Protein AF-V4TS83-F1 (afdb_monomer_lite)

pLDDT: mean 76.32, std 21.06, range [25.69, 97.25]

Structure (mmCIF, N/CA/C/O backbone):
data_AF-V4TS83-F1
#
_entry.id   AF-V4TS83-F1
#
loop_
_atom_site.group_PDB
_atom_site.id
_atom_site.type_symbol
_atom_site.label_atom_id
_atom_site.label_alt_id
_atom_site.label_comp_id
_atom_site.label_asym_id
_atom_site.label_entity_id
_atom_site.label_seq_id
_atom_site.pdbx_PDB_ins_code
_atom_site.Cartn_x
_atom_site.Cartn_y
_atom_site.Cartn_z
_atom_site.occupancy
_atom_site.B_iso_or_equiv
_atom_site.auth_seq_id
_atom_site.auth_comp_id
_atom_site.auth_asym_id
_atom_site.auth_atom_id
_atom_site.pdbx_PDB_model_num
ATOM 1 N N . MET A 1 1 ? -12.050 -19.719 -17.946 1.00 35.25 1 MET A N 1
ATOM 2 C CA . MET A 1 1 ? -10.656 -19.663 -18.434 1.00 35.25 1 MET A CA 1
ATOM 3 C C . MET A 1 1 ? -10.447 -18.285 -19.037 1.00 35.25 1 MET A C 1
ATOM 5 O O . MET A 1 1 ? -11.113 -17.993 -20.020 1.00 35.25 1 MET A O 1
ATOM 9 N N . MET A 1 2 ? -9.621 -17.429 -18.425 1.00 39.91 2 MET A N 1
ATOM 10 C CA . MET A 1 2 ? -9.184 -16.180 -19.069 1.00 39.91 2 MET A CA 1
ATOM 11 C C . MET A 1 2 ? -8.297 -16.536 -20.262 1.00 39.91 2 MET A C 1
ATOM 13 O O . MET A 1 2 ? -7.473 -17.447 -20.168 1.00 39.91 2 MET A O 1
ATOM 17 N N . SER A 1 3 ? -8.514 -15.871 -21.392 1.00 41.75 3 SER A N 1
ATOM 18 C CA . SER A 1 3 ? -7.714 -16.088 -22.592 1.00 41.75 3 SER A CA 1
ATOM 19 C C . SER A 1 3 ? -6.325 -15.466 -22.408 1.00 41.75 3 SER A C 1
ATOM 21 O O . SER A 1 3 ? -6.180 -14.456 -21.723 1.00 41.75 3 SER A O 1
ATOM 23 N N . ALA A 1 4 ? -5.289 -16.030 -23.037 1.00 51.09 4 ALA A N 1
ATOM 24 C CA . ALA A 1 4 ? -3.936 -15.460 -23.000 1.00 51.09 4 ALA A CA 1
ATOM 25 C C . ALA A 1 4 ? -3.860 -14.022 -23.569 1.00 51.09 4 ALA A C 1
ATOM 27 O O . ALA A 1 4 ? -2.895 -13.313 -23.310 1.00 51.09 4 ALA A O 1
ATOM 28 N N . SER A 1 5 ? -4.883 -13.577 -24.312 1.00 55.59 5 SER A N 1
ATOM 29 C CA . SER A 1 5 ? -5.031 -12.213 -24.839 1.00 55.59 5 SER A CA 1
ATOM 30 C C . SER A 1 5 ? -5.516 -11.167 -23.824 1.00 55.59 5 SER A C 1
ATOM 32 O O . SER A 1 5 ? -5.480 -9.975 -24.143 1.00 55.59 5 SER A O 1
ATOM 34 N N . ASP A 1 6 ? -5.932 -11.593 -22.626 1.00 64.69 6 ASP A N 1
ATOM 35 C CA . ASP A 1 6 ? -6.437 -10.722 -21.551 1.00 64.69 6 ASP A CA 1
ATOM 36 C C . ASP A 1 6 ? -5.396 -10.454 -20.449 1.00 64.69 6 ASP A C 1
ATOM 38 O O . ASP A 1 6 ? -5.714 -9.839 -19.434 1.00 64.69 6 ASP A O 1
ATOM 42 N N . LEU A 1 7 ? -4.154 -10.917 -20.627 1.00 76.75 7 LEU A N 1
ATOM 43 C CA . LEU A 1 7 ? -3.048 -10.640 -19.715 1.00 76.75 7 LEU A CA 1
ATOM 44 C C . LEU A 1 7 ? -2.214 -9.474 -20.257 1.00 76.75 7 LEU A C 1
ATOM 46 O O . LEU A 1 7 ? -1.729 -9.529 -21.388 1.00 76.75 7 LEU A O 1
ATOM 50 N N . CYS A 1 8 ? -2.034 -8.432 -19.451 1.00 81.25 8 CYS A N 1
ATOM 51 C CA . CYS A 1 8 ? -1.072 -7.377 -19.747 1.00 81.25 8 CYS A CA 1
ATOM 52 C C . CYS A 1 8 ? 0.346 -7.935 -19.553 1.00 81.25 8 CYS A C 1
ATOM 54 O O . CYS A 1 8 ? 0.596 -8.642 -18.575 1.00 81.25 8 CYS A O 1
ATOM 56 N N . ALA A 1 9 ? 1.258 -7.676 -20.493 1.00 88.56 9 ALA A N 1
ATOM 57 C CA . ALA A 1 9 ? 2.649 -8.089 -20.335 1.00 88.56 9 ALA A CA 1
ATOM 58 C C . ALA A 1 9 ? 3.271 -7.379 -19.122 1.00 88.56 9 ALA A C 1
ATOM 60 O O . ALA A 1 9 ? 2.873 -6.262 -18.790 1.00 88.56 9 ALA A O 1
ATOM 61 N N . THR A 1 10 ? 4.252 -8.011 -18.473 1.00 90.31 10 THR A N 1
ATOM 62 C CA . THR A 1 10 ? 4.959 -7.438 -17.316 1.00 90.31 10 THR A CA 1
ATOM 63 C C . THR A 1 10 ? 5.484 -6.040 -17.631 1.00 90.31 10 THR A C 1
ATOM 65 O O . THR A 1 10 ? 5.253 -5.104 -16.870 1.00 90.31 10 THR A O 1
ATOM 68 N N . GLU A 1 11 ? 6.132 -5.879 -18.782 1.00 92.88 11 GLU A N 1
ATOM 69 C CA . GLU A 1 11 ? 6.707 -4.615 -19.226 1.00 92.88 11 GLU A CA 1
ATOM 70 C C . GLU A 1 11 ? 5.635 -3.535 -19.415 1.00 92.88 11 GLU A C 1
ATOM 72 O O . GLU A 1 11 ? 5.817 -2.408 -18.958 1.00 92.88 11 GLU A O 1
ATOM 77 N N . ASP A 1 12 ? 4.498 -3.894 -20.018 1.00 92.69 12 ASP A N 1
ATOM 78 C CA . ASP A 1 12 ? 3.371 -2.982 -20.229 1.00 92.69 12 ASP A CA 1
ATOM 79 C C . ASP A 1 12 ? 2.739 -2.566 -18.892 1.00 92.69 12 ASP A C 1
ATOM 81 O O . ASP A 1 12 ? 2.472 -1.385 -18.675 1.00 92.69 12 ASP A O 1
ATOM 85 N N . THR A 1 13 ? 2.537 -3.508 -17.961 1.00 94.25 13 THR A N 1
ATOM 86 C CA . THR A 1 13 ? 1.985 -3.207 -16.631 1.00 94.25 13 THR A CA 1
ATOM 87 C C . THR A 1 13 ? 2.923 -2.294 -15.847 1.00 94.25 13 THR A C 1
ATOM 89 O O . THR A 1 13 ? 2.476 -1.294 -15.285 1.00 94.25 13 THR A O 1
ATOM 92 N N . VAL A 1 14 ? 4.224 -2.603 -15.813 1.00 96.00 14 VAL A N 1
ATOM 93 C CA . VAL A 1 14 ? 5.217 -1.770 -15.120 1.00 96.00 14 VAL A CA 1
ATOM 94 C C . VAL A 1 14 ? 5.271 -0.379 -15.744 1.00 96.00 14 VAL A C 1
ATOM 96 O O . VAL A 1 14 ? 5.270 0.603 -15.006 1.00 96.00 14 VAL A O 1
ATOM 99 N N . LEU A 1 15 ? 5.258 -0.270 -17.076 1.00 95.75 15 LEU A N 1
ATOM 100 C CA . LEU A 1 15 ? 5.251 1.021 -17.760 1.00 95.75 15 LEU A CA 1
ATOM 101 C C . LEU A 1 15 ? 4.016 1.851 -17.390 1.00 95.75 15 LEU A C 1
ATOM 103 O O . LEU A 1 15 ? 4.166 3.009 -17.020 1.00 95.75 15 LEU A O 1
ATOM 107 N N . LEU A 1 16 ? 2.819 1.258 -17.410 1.00 95.50 16 LEU A N 1
ATOM 108 C CA . LEU A 1 16 ? 1.580 1.950 -17.035 1.00 95.50 16 LEU A CA 1
ATOM 109 C C . LEU A 1 16 ? 1.610 2.459 -15.594 1.00 95.50 16 LEU A C 1
ATOM 111 O O . LEU A 1 16 ? 1.191 3.582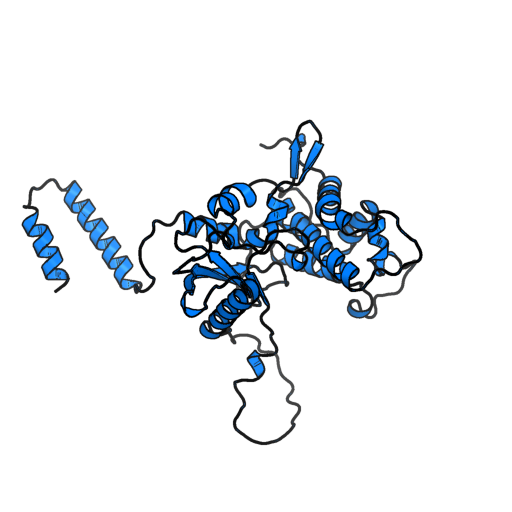 -15.327 1.00 95.50 16 LEU A O 1
ATOM 115 N N . LEU A 1 17 ? 2.108 1.643 -14.664 1.00 96.00 17 LEU A N 1
ATOM 116 C CA . LEU A 1 17 ? 2.227 2.027 -13.260 1.00 96.00 17 LEU A CA 1
ATOM 117 C C . LEU A 1 17 ? 3.274 3.134 -13.062 1.00 96.00 17 LEU A C 1
ATOM 119 O O . LEU A 1 17 ? 3.037 4.063 -12.293 1.00 96.00 17 LEU A O 1
ATOM 123 N N . LEU A 1 18 ? 4.408 3.070 -13.770 1.00 95.69 18 LEU A N 1
ATOM 124 C CA . LEU A 1 18 ? 5.423 4.127 -13.765 1.00 95.69 18 LEU A CA 1
ATOM 125 C C . LEU A 1 18 ? 4.880 5.433 -14.355 1.00 95.69 18 LEU A C 1
ATOM 127 O O . LEU A 1 18 ? 5.110 6.499 -13.788 1.00 95.69 18 LEU A O 1
ATOM 131 N N . ASP A 1 19 ? 4.144 5.361 -15.461 1.00 94.31 19 ASP A N 1
ATOM 132 C CA . ASP A 1 19 ? 3.523 6.527 -16.091 1.00 94.31 19 ASP A CA 1
ATOM 133 C C . ASP A 1 19 ? 2.454 7.159 -15.197 1.00 94.31 19 ASP A C 1
ATOM 135 O O . ASP A 1 19 ? 2.320 8.378 -15.167 1.00 94.31 19 ASP A O 1
ATOM 139 N N . TYR A 1 20 ? 1.721 6.348 -14.435 1.00 93.44 20 TYR A N 1
ATOM 140 C CA . TYR A 1 20 ? 0.671 6.843 -13.553 1.00 93.44 20 TYR A CA 1
ATOM 141 C C . TYR A 1 20 ? 1.210 7.427 -12.241 1.00 93.44 20 TYR A C 1
ATOM 143 O O . TYR A 1 20 ? 0.817 8.521 -11.848 1.00 93.44 20 TYR A O 1
ATOM 151 N N . LEU A 1 21 ? 2.119 6.718 -11.565 1.00 92.88 21 LEU A N 1
ATOM 152 C CA . LEU A 1 21 ? 2.570 7.073 -10.215 1.00 92.88 21 LEU A CA 1
ATOM 153 C C . LEU A 1 21 ? 3.854 7.905 -10.193 1.00 92.88 21 LEU A C 1
ATOM 155 O O . LEU A 1 21 ? 4.047 8.723 -9.298 1.00 92.88 21 LEU A O 1
ATOM 159 N N . VAL A 1 22 ? 4.765 7.678 -11.139 1.00 92.69 22 VAL A N 1
ATOM 160 C CA . VAL A 1 22 ? 6.125 8.233 -11.078 1.00 92.69 22 VAL A CA 1
ATOM 161 C C . VAL A 1 22 ? 6.298 9.405 -12.034 1.00 92.69 22 VAL A C 1
ATOM 163 O O . VAL A 1 22 ? 6.856 10.425 -11.637 1.00 92.69 22 VAL A O 1
ATOM 166 N N . ASP A 1 23 ? 5.821 9.294 -13.275 1.00 91.12 23 ASP A N 1
ATOM 167 C CA . ASP A 1 23 ? 5.972 10.347 -14.288 1.00 91.12 23 ASP A CA 1
ATOM 168 C C . ASP A 1 23 ? 5.469 11.732 -13.854 1.00 91.12 23 ASP A C 1
ATOM 170 O O . ASP A 1 23 ? 6.179 12.700 -14.128 1.00 91.12 23 ASP A O 1
ATOM 174 N N . PRO A 1 24 ? 4.349 11.871 -13.108 1.00 90.69 24 PRO A N 1
ATOM 175 C CA . PRO A 1 24 ? 3.899 13.178 -12.624 1.00 90.69 24 PRO A CA 1
ATOM 176 C C . PRO A 1 24 ? 4.918 13.906 -11.735 1.00 90.69 24 PRO A C 1
ATOM 178 O O . PRO A 1 24 ? 4.859 15.129 -11.609 1.00 90.69 24 PRO A O 1
ATOM 181 N N . LEU A 1 25 ? 5.853 13.171 -11.122 1.00 87.56 25 LEU A N 1
ATOM 182 C CA . LEU A 1 25 ? 6.918 13.724 -10.283 1.00 87.56 25 LEU A CA 1
ATOM 183 C C . LEU A 1 25 ? 8.190 14.046 -11.076 1.00 87.56 25 LEU A C 1
ATOM 185 O O . LEU A 1 25 ? 9.041 14.800 -10.600 1.00 87.56 25 LEU A O 1
ATOM 189 N N . LEU A 1 26 ? 8.365 13.467 -12.264 1.00 84.62 26 LEU A N 1
ATOM 190 C CA . LEU A 1 26 ? 9.590 13.616 -13.038 1.00 84.62 26 LEU A CA 1
ATOM 191 C C . LEU A 1 26 ? 9.581 14.925 -13.845 1.00 84.62 26 LEU A C 1
ATOM 193 O O . LEU A 1 26 ? 8.540 15.387 -14.314 1.00 84.62 26 LEU A O 1
ATOM 197 N N . PRO A 1 27 ? 10.747 15.565 -14.039 1.00 73.88 27 PRO A N 1
ATOM 198 C CA . PRO A 1 27 ? 10.814 16.808 -14.792 1.00 73.88 27 PRO A CA 1
ATOM 199 C C . PRO A 1 27 ? 10.471 16.572 -16.270 1.00 73.88 27 PRO A C 1
ATOM 201 O O . PRO A 1 27 ? 11.089 15.745 -16.938 1.00 73.88 27 PRO A O 1
ATOM 204 N N . ALA A 1 28 ? 9.570 17.394 -16.819 1.00 68.12 28 ALA A N 1
ATOM 205 C CA . ALA A 1 28 ? 9.168 17.347 -18.232 1.00 68.12 28 ALA A CA 1
ATOM 206 C C . ALA A 1 28 ? 10.334 17.550 -19.225 1.00 68.12 28 ALA A C 1
ATOM 208 O O . ALA A 1 28 ? 10.223 17.225 -20.407 1.00 68.12 28 ALA A O 1
ATOM 209 N N . ARG A 1 29 ? 11.459 18.115 -18.763 1.00 62.72 29 ARG A N 1
ATOM 210 C CA . ARG A 1 29 ? 12.715 18.196 -19.514 1.00 62.72 29 ARG A CA 1
ATOM 211 C C . ARG A 1 29 ? 13.855 17.668 -18.644 1.00 62.72 29 ARG A C 1
ATOM 213 O O . ARG A 1 29 ? 14.182 18.319 -17.652 1.00 62.72 29 ARG A O 1
ATOM 220 N N . PRO A 1 30 ? 14.490 16.545 -19.007 1.00 56.69 30 PRO A N 1
ATOM 221 C CA . PRO A 1 30 ? 15.660 16.066 -18.290 1.00 56.69 30 PRO A CA 1
ATOM 222 C C . PRO A 1 30 ? 16.824 17.037 -18.524 1.00 56.69 30 PRO A C 1
ATOM 224 O O . PRO A 1 30 ? 17.427 17.070 -19.596 1.00 56.69 30 PRO A O 1
ATOM 227 N N . SER A 1 31 ? 17.134 17.862 -17.525 1.00 54.62 31 SER A N 1
ATOM 228 C CA . SER A 1 31 ? 18.416 18.562 -17.462 1.00 54.62 31 SER A CA 1
ATOM 229 C C . SER A 1 31 ? 19.459 17.551 -16.999 1.00 54.62 31 SER A C 1
ATOM 231 O O . SER A 1 31 ? 19.384 17.039 -15.887 1.00 54.62 31 SER A O 1
ATOM 233 N N . SER A 1 32 ? 20.443 17.248 -17.844 1.00 53.28 32 SER A N 1
ATOM 234 C CA . SER A 1 32 ? 21.521 16.294 -17.532 1.00 53.28 32 SER A CA 1
ATOM 235 C C . SER A 1 32 ? 22.473 16.759 -16.421 1.00 53.28 32 SER A C 1
ATOM 237 O O . SER A 1 32 ? 23.422 16.046 -16.103 1.00 53.28 32 SER A O 1
ATOM 239 N N . ARG A 1 33 ? 22.267 17.957 -15.853 1.00 52.31 33 ARG A N 1
ATOM 240 C CA . ARG A 1 33 ? 23.201 18.592 -14.911 1.00 52.31 33 ARG A CA 1
ATOM 241 C C . ARG A 1 33 ? 22.641 18.841 -13.515 1.00 52.31 33 ARG A C 1
ATOM 243 O O . ARG A 1 33 ? 23.433 19.138 -12.625 1.00 52.31 33 ARG A O 1
ATOM 250 N N . ASP A 1 34 ? 21.335 18.699 -13.307 1.00 61.81 34 ASP A N 1
ATOM 251 C CA . ASP A 1 34 ? 20.724 19.033 -12.022 1.00 61.81 34 ASP A CA 1
ATOM 252 C C . ASP A 1 34 ? 20.519 17.771 -11.184 1.00 61.81 34 ASP A C 1
ATOM 254 O O . ASP A 1 34 ? 19.771 16.865 -11.550 1.00 61.81 34 ASP A O 1
ATOM 258 N N . ILE A 1 35 ? 21.213 17.708 -10.046 1.00 71.75 35 ILE A N 1
ATOM 259 C CA . ILE A 1 35 ? 20.999 16.666 -9.041 1.00 71.75 35 ILE A CA 1
ATOM 260 C C . ILE A 1 35 ? 19.580 16.863 -8.487 1.00 71.75 35 ILE A C 1
ATOM 262 O O . ILE A 1 35 ? 19.292 17.953 -7.981 1.00 71.75 35 ILE A O 1
ATOM 266 N N . PRO A 1 36 ? 18.693 15.849 -8.551 1.00 80.94 36 PRO A N 1
ATOM 267 C CA . PRO A 1 36 ? 17.346 15.970 -8.008 1.00 80.94 36 PRO A CA 1
ATOM 268 C C . PRO A 1 36 ? 17.399 16.349 -6.527 1.00 80.94 36 PRO A C 1
ATOM 270 O O . PRO A 1 36 ? 18.215 15.793 -5.784 1.00 80.94 36 PRO A O 1
ATOM 273 N N . SER A 1 37 ? 16.527 17.266 -6.095 1.00 86.12 37 SER A N 1
ATOM 274 C CA . SER A 1 37 ? 16.438 17.650 -4.684 1.00 86.12 37 SER A CA 1
ATOM 275 C C . SER A 1 37 ? 16.144 16.434 -3.807 1.00 86.12 37 SER A C 1
ATOM 277 O O . SER A 1 37 ? 15.510 15.472 -4.244 1.00 86.12 37 SER A O 1
ATOM 279 N N . GLU A 1 38 ? 16.560 16.482 -2.543 1.00 86.94 38 GLU A N 1
ATOM 280 C CA . GLU A 1 38 ? 16.310 15.387 -1.601 1.00 86.94 38 GLU A CA 1
ATOM 281 C C . GLU A 1 38 ? 14.810 15.081 -1.464 1.00 86.94 38 GLU A C 1
ATOM 283 O O . GLU A 1 38 ? 14.413 13.920 -1.517 1.00 86.94 38 GLU A O 1
ATOM 288 N N . SER A 1 39 ? 13.962 16.111 -1.392 1.00 87.31 39 SER A N 1
ATOM 289 C CA . SER A 1 39 ? 12.503 15.949 -1.350 1.00 87.31 39 SER A CA 1
ATOM 290 C C . SER A 1 39 ? 11.958 15.211 -2.574 1.00 87.31 39 SER A C 1
ATOM 292 O O . SER A 1 39 ? 11.146 14.296 -2.434 1.00 87.31 39 SER A O 1
ATOM 294 N N . LEU A 1 40 ? 12.438 15.552 -3.773 1.00 88.75 40 LEU A N 1
ATOM 295 C CA . LEU A 1 40 ? 12.029 14.889 -5.004 1.00 88.75 40 LEU A CA 1
ATOM 296 C C . LEU A 1 40 ? 12.532 13.442 -5.044 1.00 88.75 40 LEU A C 1
ATOM 298 O O . LEU A 1 40 ? 11.781 12.548 -5.422 1.00 88.75 40 LEU A O 1
ATOM 302 N N . GLN A 1 41 ? 13.767 13.183 -4.601 1.00 90.31 41 GLN A N 1
ATOM 303 C CA . GLN A 1 41 ? 14.282 11.815 -4.496 1.00 90.31 41 GLN A CA 1
ATOM 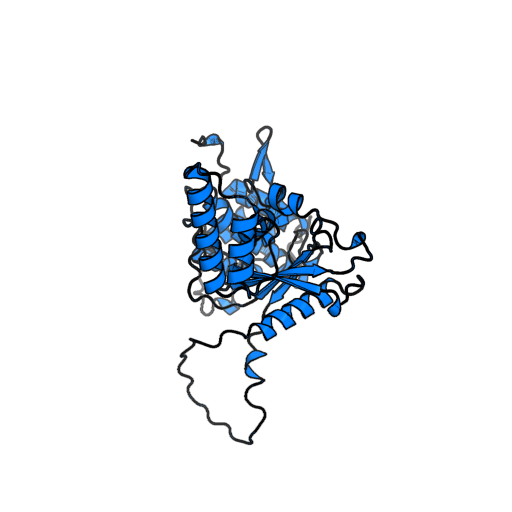304 C C . GLN A 1 41 ? 13.426 10.955 -3.567 1.00 90.31 41 GLN A C 1
ATOM 306 O O . GLN A 1 41 ? 13.117 9.823 -3.923 1.00 90.31 41 GLN A O 1
ATOM 311 N N . GLN A 1 42 ? 13.006 11.488 -2.417 1.00 91.19 42 GLN A N 1
ATOM 312 C CA . GLN A 1 42 ? 12.123 10.777 -1.490 1.00 91.19 42 GLN A CA 1
ATOM 313 C C . GLN A 1 42 ? 10.747 10.499 -2.108 1.00 91.19 42 GLN A C 1
ATOM 315 O O . GLN A 1 42 ? 10.226 9.395 -1.969 1.00 91.19 42 GLN A O 1
ATOM 320 N N . SER A 1 43 ? 10.178 11.470 -2.822 1.00 90.69 43 SER A N 1
ATOM 321 C CA . SER A 1 43 ? 8.855 11.352 -3.456 1.00 90.69 43 SER A CA 1
ATOM 322 C C . SER A 1 43 ? 8.868 10.299 -4.572 1.00 90.69 43 SER A C 1
ATOM 324 O O . SER A 1 43 ? 8.071 9.362 -4.565 1.00 90.69 43 SER A O 1
ATOM 326 N N . VAL A 1 44 ? 9.865 10.367 -5.463 1.00 92.81 44 VAL A N 1
ATOM 327 C CA . VAL A 1 44 ? 10.086 9.363 -6.517 1.00 92.81 44 VAL A CA 1
ATOM 328 C C . VAL A 1 44 ? 10.344 7.984 -5.912 1.00 92.81 44 VAL A C 1
ATOM 330 O O . VAL A 1 44 ? 9.777 6.998 -6.372 1.00 92.81 44 VAL A O 1
ATOM 333 N N . ALA A 1 45 ? 11.161 7.888 -4.860 1.00 93.62 45 ALA A N 1
ATOM 334 C CA . ALA A 1 45 ? 11.441 6.617 -4.197 1.00 93.62 45 ALA A CA 1
ATOM 335 C C . ALA A 1 45 ? 10.182 5.977 -3.588 1.00 93.62 45 ALA A C 1
ATOM 337 O O . ALA A 1 45 ? 10.000 4.766 -3.712 1.00 93.62 45 ALA A O 1
ATOM 338 N N . LYS A 1 46 ? 9.293 6.772 -2.976 1.00 92.50 46 LYS A N 1
ATOM 339 C CA . LYS A 1 46 ? 7.997 6.297 -2.466 1.00 92.50 46 LYS A CA 1
ATOM 340 C C . LYS A 1 46 ? 7.092 5.778 -3.582 1.00 92.50 46 LYS A C 1
ATOM 342 O O . LYS A 1 46 ? 6.498 4.716 -3.423 1.00 92.50 46 LYS A O 1
ATOM 347 N N . GLN A 1 47 ? 7.011 6.484 -4.708 1.00 93.56 47 GLN A N 1
ATOM 348 C CA . GLN A 1 47 ? 6.160 6.043 -5.813 1.00 93.56 47 GLN A CA 1
ATOM 349 C C . GLN A 1 47 ? 6.718 4.807 -6.519 1.00 93.56 47 GLN A C 1
ATOM 351 O O . GLN A 1 47 ? 5.983 3.867 -6.800 1.00 93.56 47 GLN A O 1
ATOM 356 N N . VAL A 1 48 ? 8.035 4.723 -6.707 1.00 95.69 48 VAL A N 1
ATOM 357 C CA . VAL A 1 48 ? 8.670 3.508 -7.239 1.00 95.69 48 VAL A CA 1
ATOM 358 C C . VAL A 1 48 ? 8.465 2.313 -6.297 1.00 95.69 48 VAL A C 1
ATOM 360 O O . VAL A 1 48 ? 8.179 1.215 -6.765 1.00 95.69 48 VAL A O 1
ATOM 363 N N . HIS A 1 49 ? 8.535 2.517 -4.979 1.00 95.81 49 HIS A N 1
ATOM 364 C CA . HIS A 1 49 ? 8.183 1.487 -3.996 1.00 95.81 49 HIS A CA 1
ATOM 365 C C . HIS A 1 49 ? 6.744 0.979 -4.184 1.00 95.81 49 HIS A C 1
ATOM 367 O O . HIS A 1 49 ? 6.512 -0.230 -4.174 1.00 95.81 49 HIS A O 1
ATOM 373 N N . ALA A 1 50 ? 5.780 1.881 -4.400 1.00 95.31 50 ALA A N 1
ATOM 374 C CA . ALA A 1 50 ? 4.394 1.515 -4.690 1.00 95.31 50 ALA A CA 1
ATOM 375 C C . ALA A 1 50 ? 4.276 0.686 -5.978 1.00 95.31 50 ALA A C 1
ATOM 377 O O . ALA A 1 50 ? 3.642 -0.367 -5.963 1.00 95.31 50 ALA A O 1
ATOM 378 N N . VAL A 1 51 ? 4.947 1.099 -7.060 1.00 96.88 51 VAL A N 1
ATOM 379 C CA . VAL A 1 51 ? 4.967 0.359 -8.335 1.00 96.88 51 VAL A CA 1
ATOM 380 C C . VAL A 1 51 ? 5.488 -1.067 -8.144 1.00 96.88 51 VAL A C 1
ATOM 382 O O . VAL A 1 51 ? 4.881 -2.009 -8.654 1.00 96.88 51 VAL A O 1
ATOM 385 N N . VAL A 1 52 ? 6.573 -1.249 -7.381 1.00 97.25 52 VAL A N 1
ATOM 386 C CA . VAL A 1 52 ? 7.127 -2.583 -7.095 1.00 97.25 52 VAL A CA 1
ATOM 387 C C . VAL A 1 52 ? 6.115 -3.441 -6.340 1.00 97.25 52 VAL A C 1
ATOM 389 O O . VAL A 1 52 ? 5.879 -4.569 -6.753 1.00 97.25 52 VAL A O 1
ATOM 392 N N . LEU A 1 53 ? 5.482 -2.931 -5.278 1.00 96.69 53 LEU A N 1
ATOM 393 C CA . LEU A 1 53 ? 4.476 -3.688 -4.517 1.00 96.69 53 LEU A CA 1
ATOM 394 C C . LEU A 1 53 ? 3.250 -4.049 -5.368 1.00 96.69 53 LEU A C 1
ATOM 396 O O . LEU A 1 53 ? 2.761 -5.181 -5.330 1.00 96.69 53 LEU A O 1
ATOM 400 N N . LEU A 1 54 ? 2.753 -3.084 -6.144 1.00 96.25 54 LEU A N 1
ATOM 401 C CA . LEU A 1 54 ? 1.625 -3.263 -7.053 1.00 96.25 54 LEU A CA 1
ATOM 402 C C . LEU A 1 54 ? 1.922 -4.347 -8.086 1.00 96.25 54 LEU A C 1
ATOM 404 O O . LEU A 1 54 ? 1.097 -5.233 -8.282 1.00 96.25 54 LEU A O 1
ATOM 408 N N . HIS A 1 55 ? 3.110 -4.340 -8.686 1.00 95.81 55 HIS A N 1
ATOM 409 C CA . HIS A 1 55 ? 3.514 -5.392 -9.609 1.00 95.81 55 HIS A CA 1
ATOM 410 C C . HIS A 1 55 ? 3.793 -6.721 -8.883 1.00 95.81 55 HIS A C 1
ATOM 412 O O . HIS A 1 55 ? 3.078 -7.706 -9.065 1.00 95.81 55 HIS A O 1
ATOM 418 N N . ASN A 1 56 ? 4.839 -6.763 -8.055 1.00 96.25 56 ASN A N 1
ATOM 419 C CA . ASN A 1 56 ? 5.434 -7.998 -7.545 1.00 96.25 56 ASN A CA 1
ATOM 420 C C . ASN A 1 56 ? 4.574 -8.744 -6.529 1.00 96.25 56 ASN A C 1
ATOM 422 O O . ASN A 1 56 ? 4.780 -9.941 -6.331 1.00 96.25 56 ASN A O 1
ATOM 426 N N . TYR A 1 57 ? 3.627 -8.066 -5.887 1.00 95.69 57 TYR A N 1
ATOM 427 C CA . TYR A 1 57 ? 2.692 -8.721 -4.990 1.00 95.69 57 TYR A CA 1
ATOM 428 C C . TYR A 1 57 ? 1.283 -8.745 -5.576 1.00 95.69 57 TYR A C 1
ATOM 430 O O . TYR A 1 57 ? 0.768 -9.823 -5.860 1.00 95.69 57 TYR A O 1
ATOM 438 N N . TYR A 1 58 ? 0.659 -7.593 -5.821 1.00 94.25 58 TYR A N 1
ATOM 439 C CA . TYR A 1 58 ? -0.764 -7.562 -6.178 1.00 94.25 58 TYR A CA 1
ATOM 440 C C . TYR A 1 58 ? -1.058 -8.059 -7.602 1.00 94.25 58 TYR A C 1
ATOM 442 O O . TYR A 1 58 ? -1.951 -8.888 -7.780 1.00 94.25 58 TYR A O 1
ATOM 450 N N . HIS A 1 59 ? -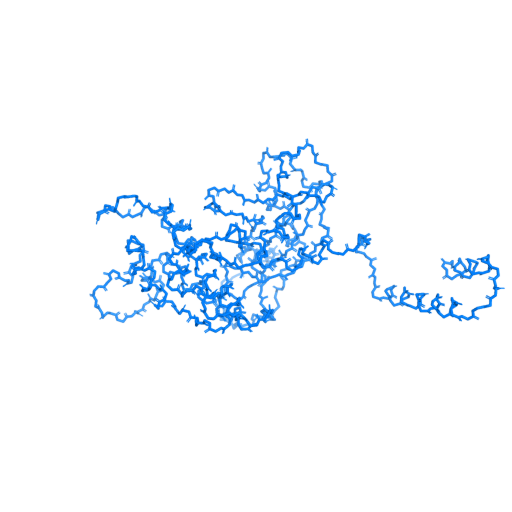0.296 -7.628 -8.610 1.00 93.06 59 HIS A N 1
ATOM 451 C CA . HIS A 1 59 ? -0.493 -8.062 -9.995 1.00 93.06 59 HIS A CA 1
ATOM 452 C C . HIS A 1 59 ? -0.174 -9.550 -10.168 1.00 93.06 59 HIS A C 1
ATOM 454 O O . HIS A 1 59 ? -0.960 -10.296 -10.750 1.00 93.06 59 HIS A O 1
ATOM 460 N N . ILE A 1 60 ? 0.948 -10.008 -9.604 1.00 93.06 60 ILE A N 1
ATOM 461 C CA . ILE A 1 60 ? 1.327 -11.428 -9.635 1.00 93.06 60 ILE A CA 1
ATOM 462 C C . ILE A 1 60 ? 0.303 -12.289 -8.890 1.00 93.06 60 ILE A C 1
ATOM 464 O O . ILE A 1 60 ? -0.047 -13.368 -9.364 1.00 93.06 60 ILE A O 1
ATOM 468 N N . LYS A 1 61 ? -0.247 -11.810 -7.769 1.00 91.56 61 LYS A N 1
ATOM 469 C CA . LYS A 1 61 ? -1.306 -12.522 -7.041 1.00 91.56 61 LYS A CA 1
ATOM 470 C C . LYS A 1 61 ? -2.581 -12.668 -7.877 1.00 91.56 61 LYS A C 1
ATOM 472 O O . LYS A 1 61 ? -3.189 -13.738 -7.876 1.00 91.56 61 LYS A O 1
ATOM 477 N N . GLN A 1 62 ? -2.956 -11.632 -8.634 1.00 89.06 62 GLN A N 1
ATOM 478 C CA . GLN A 1 62 ? -4.072 -11.676 -9.591 1.00 89.06 62 GLN A CA 1
ATOM 479 C C . GLN A 1 62 ? -3.786 -12.602 -10.785 1.00 89.06 62 GLN A C 1
ATOM 481 O O . GLN A 1 62 ? -4.701 -13.218 -11.334 1.00 89.06 62 GLN A O 1
ATOM 486 N N . HIS A 1 63 ? -2.515 -12.744 -11.164 1.00 88.69 63 HIS A N 1
ATOM 487 C CA . HIS A 1 63 ? -2.080 -13.519 -12.318 1.00 88.69 63 HIS A CA 1
ATOM 488 C C . HIS A 1 63 ? -0.910 -14.444 -11.969 1.00 88.69 63 HIS A C 1
ATOM 490 O O . HIS A 1 63 ? 0.224 -14.212 -12.384 1.00 88.69 63 HIS A O 1
ATOM 496 N N . ARG A 1 64 ? -1.198 -15.551 -11.271 1.00 83.06 64 ARG A N 1
ATOM 497 C CA . ARG A 1 64 ? -0.201 -16.504 -10.726 1.00 83.06 64 ARG A CA 1
ATOM 498 C C . ARG A 1 64 ? 0.783 -17.121 -11.742 1.00 83.06 64 ARG A C 1
ATOM 500 O O . ARG A 1 64 ? 1.694 -17.841 -11.355 1.00 83.06 64 ARG A O 1
ATOM 507 N N . GLN A 1 65 ? 0.584 -16.883 -13.036 1.00 85.56 65 GLN A N 1
ATOM 508 C CA . GLN A 1 65 ? 1.484 -17.283 -14.123 1.00 85.56 65 GLN A CA 1
ATOM 509 C C . GLN A 1 65 ? 2.649 -16.306 -14.357 1.00 85.56 65 GLN A C 1
ATOM 511 O O . GLN A 1 65 ? 3.613 -16.660 -15.036 1.00 85.56 65 GLN A O 1
ATOM 516 N N . LEU A 1 66 ? 2.553 -15.081 -13.831 1.00 87.62 66 LEU A N 1
ATOM 517 C CA . LEU A 1 66 ? 3.601 -14.069 -13.917 1.00 87.62 66 LEU A CA 1
ATOM 518 C C . LEU A 1 66 ? 4.750 -14.387 -12.961 1.00 87.62 66 LEU A C 1
ATOM 520 O O . LEU A 1 66 ? 4.573 -15.029 -11.925 1.00 87.62 66 LEU A O 1
ATOM 524 N N . LYS A 1 67 ? 5.946 -13.929 -13.329 1.00 89.62 67 LYS A N 1
ATOM 525 C CA . LYS A 1 67 ? 7.159 -14.135 -12.541 1.00 89.62 67 LYS A CA 1
ATOM 526 C C . LYS A 1 67 ? 7.443 -12.925 -11.668 1.00 89.62 67 LYS A C 1
ATOM 528 O O . LYS A 1 67 ? 7.226 -11.788 -12.073 1.00 89.62 67 LYS A O 1
ATOM 533 N N . PHE A 1 68 ? 7.955 -13.210 -10.479 1.00 92.88 68 PHE A N 1
ATOM 534 C CA . PHE A 1 68 ? 8.477 -12.206 -9.569 1.00 92.88 68 PHE A CA 1
ATOM 535 C C . PHE A 1 68 ? 9.739 -11.562 -10.148 1.00 92.88 68 PHE A C 1
ATOM 537 O O . PHE A 1 68 ? 10.662 -12.275 -10.548 1.00 92.88 68 PHE A O 1
ATOM 544 N N . GLU A 1 69 ? 9.792 -10.230 -10.144 1.00 93.19 69 GLU A N 1
ATOM 545 C CA . GLU A 1 69 ? 10.959 -9.474 -10.591 1.00 93.19 69 GLU A CA 1
ATOM 546 C C . GLU A 1 69 ? 11.826 -9.070 -9.397 1.00 93.19 69 GLU A C 1
ATOM 548 O O . GLU A 1 69 ? 11.440 -8.234 -8.583 1.00 93.19 69 GLU A O 1
ATOM 553 N N . GLY A 1 70 ? 13.015 -9.663 -9.285 1.00 94.31 70 GLY A N 1
ATOM 554 C CA . GLY A 1 70 ? 13.974 -9.307 -8.236 1.00 94.31 70 GLY A CA 1
ATOM 555 C C . GLY A 1 70 ? 14.532 -7.890 -8.391 1.00 94.31 70 GLY A C 1
ATOM 556 O O . GLY A 1 70 ? 14.456 -7.299 -9.467 1.00 94.31 70 GLY A O 1
ATOM 557 N N . PHE A 1 71 ? 15.160 -7.374 -7.330 1.00 94.19 71 PHE A N 1
ATOM 558 C CA . PHE A 1 71 ? 15.709 -6.012 -7.255 1.00 94.19 71 PHE A CA 1
ATOM 559 C C . PHE A 1 71 ? 16.491 -5.582 -8.509 1.00 94.19 71 PHE A C 1
ATOM 561 O O . PHE A 1 71 ? 16.193 -4.539 -9.093 1.00 94.19 71 PHE A O 1
ATOM 568 N N . GLU A 1 72 ? 17.471 -6.376 -8.953 1.00 91.94 72 GLU A N 1
ATOM 569 C CA . GLU A 1 72 ? 18.282 -6.024 -10.124 1.00 91.94 72 GLU A CA 1
ATOM 570 C C . GLU A 1 72 ? 17.477 -6.016 -11.427 1.00 91.94 72 GLU A C 1
ATOM 572 O O . GLU A 1 72 ? 17.625 -5.094 -12.232 1.00 91.94 72 GLU A O 1
ATOM 577 N N . SER A 1 73 ? 16.648 -7.042 -11.647 1.00 93.62 73 SER A N 1
ATOM 578 C CA . SER A 1 73 ? 15.836 -7.182 -12.860 1.00 93.62 73 SER A CA 1
ATOM 579 C C . SER A 1 73 ? 14.811 -6.060 -12.953 1.00 93.62 73 SER A C 1
ATOM 581 O O . SER A 1 73 ? 14.735 -5.386 -13.980 1.00 93.62 73 SER A O 1
ATOM 583 N N . PHE A 1 74 ? 14.108 -5.784 -11.851 1.00 95.94 74 PHE A N 1
ATOM 584 C CA . PHE A 1 74 ? 13.147 -4.694 -11.768 1.00 95.94 74 PHE A CA 1
ATOM 585 C C . PHE A 1 74 ? 13.820 -3.334 -11.983 1.00 95.94 74 PHE A C 1
ATOM 587 O O . PHE A 1 74 ? 13.328 -2.527 -12.764 1.00 95.94 74 PHE A O 1
ATOM 594 N N . SER A 1 75 ? 14.968 -3.077 -11.345 1.00 94.62 75 SER A N 1
ATOM 595 C CA . SER A 1 75 ? 15.684 -1.799 -11.497 1.00 94.62 75 SER A CA 1
ATOM 596 C C . SER A 1 75 ? 16.111 -1.560 -12.950 1.00 94.62 75 SER A C 1
ATOM 598 O O . SER A 1 75 ? 15.909 -0.469 -13.486 1.00 94.62 75 SER A O 1
ATOM 600 N N . LYS A 1 76 ? 16.655 -2.590 -13.617 1.00 93.88 76 LYS A N 1
ATOM 601 C CA . LYS A 1 76 ? 17.013 -2.534 -15.044 1.00 93.88 76 LYS A CA 1
ATOM 602 C C . LYS A 1 76 ? 15.777 -2.282 -15.909 1.00 93.88 76 LYS A C 1
ATOM 604 O O . LYS A 1 76 ? 15.808 -1.390 -16.754 1.00 93.88 76 LYS A O 1
ATOM 609 N N . LEU A 1 77 ? 14.691 -3.019 -15.671 1.00 95.12 77 LEU A N 1
ATOM 610 C CA . LEU A 1 77 ? 13.432 -2.865 -16.398 1.00 95.12 77 LEU A CA 1
ATOM 611 C C . LEU A 1 77 ? 12.862 -1.448 -16.245 1.00 95.12 77 LEU A C 1
ATOM 613 O O . LEU A 1 77 ? 12.537 -0.810 -17.243 1.00 95.12 77 LEU A O 1
ATOM 617 N N . ALA A 1 78 ? 12.808 -0.922 -15.021 1.00 94.69 78 ALA A N 1
ATOM 618 C CA . ALA A 1 78 ? 12.280 0.406 -14.733 1.00 94.69 78 ALA A CA 1
ATOM 619 C C . ALA A 1 78 ? 13.048 1.512 -15.472 1.00 94.69 78 ALA A C 1
ATOM 621 O O . ALA A 1 78 ? 12.429 2.415 -16.026 1.00 94.69 78 ALA A O 1
ATOM 622 N N . VAL A 1 79 ? 14.382 1.431 -15.541 1.00 92.62 79 VAL A N 1
ATOM 623 C CA . VAL A 1 79 ? 15.195 2.403 -16.294 1.00 92.62 79 VAL A CA 1
ATOM 624 C C . VAL A 1 79 ? 15.045 2.237 -17.805 1.00 92.62 79 VAL A C 1
ATOM 626 O O . VAL A 1 79 ? 15.025 3.237 -18.518 1.00 92.62 79 VAL A O 1
ATOM 629 N N . VAL A 1 80 ? 14.915 1.007 -18.311 1.00 93.94 80 VAL A N 1
ATOM 630 C CA . VAL A 1 80 ? 14.654 0.766 -19.742 1.00 93.94 80 VAL A CA 1
ATOM 631 C C . VAL A 1 80 ? 13.313 1.372 -20.159 1.00 93.94 80 VAL A C 1
ATOM 633 O O . VAL A 1 80 ? 13.243 2.055 -21.179 1.00 93.94 80 VAL A O 1
ATOM 636 N N . LEU A 1 81 ? 12.267 1.154 -19.360 1.00 94.31 81 LEU A N 1
ATOM 637 C CA . LEU A 1 81 ? 10.921 1.667 -19.620 1.00 94.31 81 LEU A CA 1
ATOM 638 C C . LEU A 1 81 ? 10.817 3.178 -19.384 1.00 94.31 81 LEU A C 1
ATOM 640 O O . LEU A 1 81 ? 10.142 3.881 -20.134 1.00 94.31 81 LEU A O 1
ATOM 644 N N . LYS A 1 82 ? 11.511 3.693 -18.363 1.00 92.31 82 LYS A N 1
ATOM 645 C CA . LYS A 1 82 ? 11.472 5.100 -17.960 1.00 92.31 82 LYS A CA 1
ATOM 646 C C . LYS A 1 82 ? 12.889 5.652 -17.738 1.00 92.31 82 LYS A C 1
ATOM 648 O O . LYS A 1 82 ? 13.323 5.805 -16.596 1.00 92.31 82 LYS A O 1
ATOM 653 N N . PRO A 1 83 ? 13.621 6.030 -18.805 1.00 90.94 83 PRO A N 1
ATOM 654 C CA . PRO A 1 83 ? 15.028 6.445 -18.703 1.00 90.94 83 PRO A CA 1
ATOM 655 C C . PRO A 1 83 ? 15.295 7.641 -17.781 1.00 90.94 83 PRO A C 1
ATOM 657 O O . PRO A 1 83 ? 16.394 7.782 -17.247 1.00 90.94 83 PRO A O 1
ATOM 660 N N . THR A 1 84 ? 14.297 8.495 -17.549 1.00 89.19 84 THR A N 1
ATOM 661 C CA . THR A 1 84 ? 14.372 9.620 -16.604 1.00 89.19 84 THR A CA 1
ATOM 662 C C . THR A 1 84 ? 14.584 9.172 -15.153 1.00 89.19 84 THR A C 1
ATOM 664 O O . THR A 1 84 ? 15.158 9.928 -14.369 1.00 89.19 84 THR A O 1
ATOM 667 N N . LEU A 1 85 ? 14.231 7.928 -14.801 1.00 90.56 85 LEU A N 1
ATOM 668 C CA . LEU A 1 85 ? 14.534 7.338 -13.495 1.00 90.56 85 LEU A CA 1
ATOM 669 C C . LEU A 1 85 ? 16.025 7.122 -13.251 1.00 90.56 85 LEU A C 1
ATOM 671 O O . LEU A 1 85 ? 16.433 7.045 -12.092 1.00 90.56 85 LEU A O 1
ATOM 675 N N . LEU A 1 86 ? 16.849 7.062 -14.304 1.00 89.81 86 LEU A N 1
ATOM 676 C CA . LEU A 1 86 ? 18.284 6.831 -14.158 1.00 89.81 86 LEU A CA 1
ATOM 677 C C . LEU A 1 86 ? 18.924 7.864 -13.224 1.00 89.81 86 LEU A C 1
ATOM 679 O O . LEU A 1 86 ? 19.767 7.491 -12.418 1.00 89.81 86 LEU A O 1
ATOM 683 N N . ALA A 1 87 ? 18.474 9.126 -13.246 1.00 88.44 87 ALA A N 1
ATOM 684 C CA . ALA A 1 87 ? 18.964 10.193 -12.363 1.00 88.44 87 ALA A CA 1
ATOM 685 C C . ALA A 1 87 ? 18.784 9.892 -10.859 1.00 88.44 87 ALA A C 1
ATOM 687 O O . ALA A 1 87 ? 19.485 10.463 -10.023 1.00 88.44 87 ALA A O 1
ATOM 688 N N . HIS A 1 88 ? 17.878 8.974 -10.517 1.00 89.00 88 HIS A N 1
ATOM 689 C CA . HIS A 1 88 ? 17.546 8.571 -9.154 1.00 89.00 88 HIS A CA 1
ATOM 690 C C . HIS A 1 88 ? 18.189 7.239 -8.734 1.00 89.00 88 HIS A C 1
ATOM 692 O O . HIS A 1 88 ? 18.004 6.817 -7.595 1.00 89.00 88 HIS A O 1
ATOM 698 N N . MET A 1 89 ? 18.952 6.572 -9.606 1.00 88.94 89 MET A N 1
ATOM 699 C CA . MET A 1 89 ? 19.524 5.239 -9.367 1.00 88.94 89 MET A CA 1
ATOM 700 C C . MET A 1 89 ? 21.048 5.269 -9.513 1.00 88.94 89 MET A C 1
ATOM 702 O O . MET A 1 89 ? 21.574 5.443 -10.610 1.00 88.94 89 MET A O 1
ATOM 706 N N . LYS A 1 90 ? 21.776 5.148 -8.396 1.00 86.81 90 LYS A N 1
ATOM 707 C CA . LYS A 1 90 ? 23.239 5.303 -8.372 1.00 86.81 90 LYS A CA 1
ATOM 708 C C . LYS A 1 90 ? 23.957 4.065 -8.891 1.00 86.81 90 LYS A C 1
ATOM 710 O O . LYS A 1 90 ? 24.989 4.207 -9.540 1.00 86.81 90 LYS A O 1
ATOM 715 N N . LEU A 1 91 ? 23.445 2.875 -8.598 1.00 82.88 91 LEU A N 1
ATOM 716 C CA . LEU A 1 91 ? 24.039 1.606 -9.001 1.00 82.88 91 LEU A CA 1
ATOM 717 C C . LEU A 1 91 ? 24.017 1.455 -10.524 1.00 82.88 91 LEU A C 1
ATOM 719 O O . LEU A 1 91 ? 25.026 1.078 -11.109 1.00 82.88 91 LEU A O 1
ATOM 723 N N . LEU A 1 92 ? 22.918 1.844 -11.176 1.00 81.75 92 LEU A N 1
ATOM 724 C CA . LEU A 1 92 ? 22.787 1.766 -12.638 1.00 81.75 92 LEU A CA 1
ATOM 725 C C . LEU A 1 92 ? 23.562 2.853 -13.400 1.00 81.75 92 LEU A C 1
ATOM 727 O O . LEU A 1 92 ? 23.848 2.682 -14.582 1.00 81.75 92 LEU A O 1
ATOM 731 N N . GLN A 1 93 ? 23.931 3.956 -12.744 1.00 74.94 93 GLN A N 1
ATOM 732 C CA . GLN A 1 93 ? 24.812 4.975 -13.331 1.00 74.94 93 GLN A CA 1
ATOM 733 C C . GLN A 1 93 ? 26.287 4.550 -13.361 1.00 74.94 93 GLN A C 1
ATOM 735 O O . GLN A 1 93 ? 27.083 5.152 -14.084 1.00 74.94 93 GLN A O 1
ATOM 740 N N . ARG A 1 94 ? 26.688 3.550 -12.567 1.00 73.25 94 ARG A N 1
ATOM 741 C CA . ARG A 1 94 ? 28.088 3.121 -12.497 1.00 73.25 94 ARG A CA 1
ATOM 742 C C . ARG A 1 94 ? 28.447 2.265 -13.706 1.00 73.25 94 ARG A C 1
ATOM 744 O O . ARG A 1 94 ? 27.894 1.194 -13.922 1.00 73.25 94 ARG A O 1
ATOM 751 N N . SER A 1 95 ? 29.442 2.716 -14.461 1.00 54.44 95 SER A N 1
ATOM 752 C CA . SER A 1 95 ? 30.109 1.919 -15.485 1.00 54.44 95 SER A CA 1
ATOM 753 C C . SER A 1 95 ? 31.248 1.097 -14.851 1.00 54.44 95 SER A C 1
ATOM 755 O O . SER A 1 95 ? 32.324 1.647 -14.621 1.00 54.44 95 SER A O 1
ATOM 757 N N . ASN A 1 96 ? 31.005 -0.200 -14.622 1.00 51.38 96 ASN A N 1
ATOM 758 C CA . ASN A 1 96 ? 31.954 -1.304 -14.337 1.00 51.38 96 ASN A CA 1
ATOM 759 C C . ASN A 1 96 ? 32.325 -1.654 -12.869 1.00 51.38 96 ASN A C 1
ATOM 761 O O . ASN A 1 96 ? 32.837 -0.833 -12.110 1.00 51.38 96 ASN A O 1
ATOM 765 N N . ASP A 1 97 ? 32.110 -2.942 -12.550 1.00 49.66 97 ASP A N 1
ATOM 766 C CA . ASP A 1 97 ? 32.917 -3.892 -11.753 1.00 49.66 97 ASP A CA 1
ATOM 767 C C . ASP A 1 97 ? 33.675 -3.389 -10.513 1.00 49.66 97 ASP A C 1
ATOM 769 O O . ASP A 1 97 ? 34.883 -3.579 -10.379 1.00 49.66 97 ASP A O 1
ATOM 773 N N . SER A 1 98 ? 32.964 -2.820 -9.542 1.00 52.88 98 SER A N 1
ATO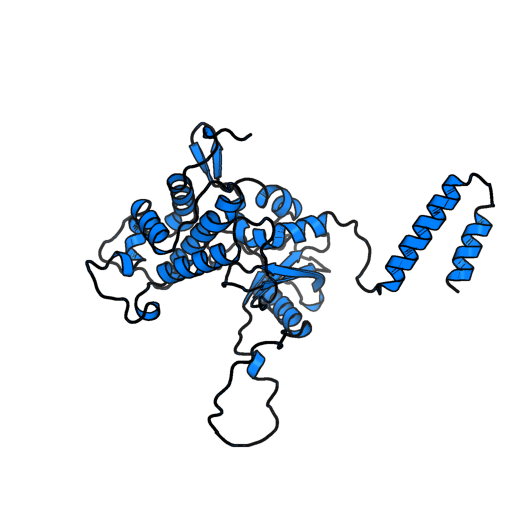M 774 C CA . SER A 1 98 ? 33.445 -2.811 -8.153 1.00 52.88 98 SER A CA 1
ATOM 775 C C . SER A 1 98 ? 32.511 -3.668 -7.306 1.00 52.88 98 SER A C 1
ATOM 777 O O . SER A 1 98 ? 31.302 -3.433 -7.298 1.00 52.88 98 SER A O 1
ATOM 779 N N . GLU A 1 99 ? 33.059 -4.690 -6.637 1.00 51.78 99 GLU A N 1
ATOM 780 C CA . GLU A 1 99 ? 32.317 -5.479 -5.648 1.00 51.78 99 GLU A CA 1
ATOM 781 C C . GLU A 1 99 ? 31.674 -4.540 -4.617 1.00 51.78 99 GLU A C 1
ATOM 783 O O . GLU A 1 99 ? 32.265 -3.548 -4.177 1.00 51.78 99 GLU A O 1
ATOM 788 N N . LEU A 1 100 ? 30.421 -4.830 -4.263 1.00 55.81 100 LEU A N 1
ATOM 789 C CA . LEU A 1 100 ? 29.668 -4.069 -3.273 1.00 55.81 100 LEU A CA 1
ATOM 790 C C . LEU A 1 100 ? 30.275 -4.311 -1.878 1.00 55.81 100 LEU A C 1
ATOM 792 O O . LEU A 1 100 ? 29.813 -5.183 -1.152 1.00 55.81 100 LEU A O 1
ATOM 796 N N . ASP A 1 101 ? 31.289 -3.530 -1.490 1.00 56.28 101 ASP A N 1
ATOM 797 C CA . ASP A 1 101 ? 31.876 -3.587 -0.136 1.00 56.28 101 ASP A CA 1
ATOM 798 C C . ASP A 1 101 ? 30.835 -3.310 0.974 1.00 56.28 101 ASP A C 1
ATOM 800 O O . ASP A 1 101 ? 30.943 -3.828 2.085 1.00 56.28 101 ASP A O 1
ATOM 804 N N . ASP A 1 102 ? 29.826 -2.472 0.682 1.00 60.00 102 ASP A N 1
ATOM 805 C CA . ASP A 1 102 ? 28.726 -2.116 1.593 1.00 60.00 102 ASP A CA 1
ATOM 806 C C . ASP A 1 102 ? 27.488 -1.649 0.787 1.00 60.00 102 ASP A C 1
ATOM 808 O O . ASP A 1 102 ? 27.476 -0.507 0.306 1.00 60.00 102 ASP A O 1
ATOM 812 N N . PRO A 1 103 ? 26.448 -2.486 0.601 1.00 56.66 103 PRO A N 1
ATOM 813 C CA . PRO A 1 103 ? 25.266 -2.121 -0.186 1.00 56.66 103 PRO A CA 1
ATOM 814 C C . PRO A 1 103 ? 24.519 -0.911 0.404 1.00 56.66 103 PRO A C 1
ATOM 816 O O . PRO A 1 103 ? 24.046 -0.050 -0.342 1.00 56.66 103 PRO A O 1
ATOM 819 N N . ASP A 1 104 ? 24.509 -0.739 1.729 1.00 58.16 104 ASP A N 1
ATOM 820 C CA . ASP A 1 104 ? 23.785 0.355 2.387 1.00 58.16 104 ASP A CA 1
ATOM 821 C C . ASP A 1 104 ? 24.402 1.733 2.130 1.00 58.16 104 ASP A C 1
ATOM 823 O O . ASP A 1 104 ? 23.700 2.751 2.162 1.00 58.16 104 ASP A O 1
ATOM 827 N N . LYS A 1 105 ? 25.706 1.797 1.848 1.00 64.31 105 LYS A N 1
ATOM 828 C CA . LYS A 1 105 ? 26.384 3.057 1.502 1.00 64.31 105 LYS A CA 1
ATOM 829 C C . LYS A 1 105 ? 26.351 3.379 0.013 1.00 64.31 105 LYS A C 1
ATOM 831 O O . LYS A 1 105 ? 26.663 4.509 -0.367 1.00 64.31 105 LYS A O 1
ATOM 836 N N . GLN A 1 106 ? 26.005 2.412 -0.830 1.00 76.56 106 GLN A N 1
ATOM 837 C CA . GLN A 1 106 ? 26.174 2.532 -2.277 1.00 76.56 106 GLN A CA 1
ATOM 838 C C . GLN A 1 106 ? 24.862 2.746 -3.032 1.00 76.56 106 GLN A C 1
ATOM 840 O O . GLN A 1 106 ? 24.885 3.386 -4.086 1.00 76.56 106 GLN A O 1
ATOM 845 N N . LEU A 1 107 ? 23.738 2.294 -2.475 1.00 86.88 107 LEU A N 1
ATOM 846 C CA . LEU A 1 107 ? 22.416 2.452 -3.076 1.00 86.88 107 LEU A CA 1
ATOM 847 C C . LEU A 1 107 ? 21.846 3.861 -2.875 1.00 86.88 107 LEU A C 1
ATOM 849 O O . LEU A 1 107 ? 22.006 4.494 -1.824 1.00 86.88 107 LEU A O 1
ATOM 853 N N . SER A 1 108 ? 21.145 4.353 -3.892 1.00 90.75 108 SER A N 1
ATOM 854 C CA . SER A 1 108 ? 20.299 5.537 -3.790 1.00 90.75 108 SER A CA 1
ATOM 855 C C . SER A 1 108 ? 19.073 5.277 -2.908 1.00 90.75 108 SER A C 1
ATOM 857 O O . SER A 1 108 ? 18.739 4.138 -2.583 1.00 90.75 108 SER A O 1
ATOM 859 N N . VAL A 1 109 ? 18.362 6.345 -2.536 1.00 92.62 109 VAL A N 1
ATOM 860 C CA . VAL A 1 109 ? 17.096 6.235 -1.792 1.00 92.62 109 VAL A CA 1
ATOM 861 C C . VAL A 1 109 ? 16.074 5.400 -2.572 1.00 92.62 109 VAL A C 1
ATOM 863 O O . VAL A 1 109 ? 15.425 4.530 -1.998 1.00 92.62 109 VAL A O 1
ATOM 866 N N . THR A 1 110 ? 15.970 5.622 -3.884 1.00 93.62 110 THR A N 1
ATOM 867 C CA . THR A 1 110 ? 15.067 4.875 -4.767 1.00 93.62 110 THR A CA 1
ATOM 868 C C . THR A 1 110 ? 15.448 3.403 -4.851 1.00 93.62 110 THR A C 1
ATOM 870 O O . THR A 1 110 ? 14.578 2.550 -4.751 1.00 93.62 110 THR A O 1
ATOM 873 N N . GLU A 1 111 ? 16.737 3.085 -4.970 1.00 94.38 111 GLU A N 1
ATOM 874 C CA . GLU A 1 111 ? 17.201 1.696 -5.041 1.00 94.38 111 GLU A CA 1
ATOM 875 C C . GLU A 1 111 ? 16.938 0.941 -3.736 1.00 94.38 111 GLU A C 1
ATOM 877 O O . GLU A 1 111 ? 16.426 -0.175 -3.770 1.00 94.38 111 GLU A O 1
ATOM 882 N N . LYS A 1 112 ? 17.184 1.575 -2.583 1.00 94.12 112 LYS A N 1
ATOM 883 C CA . LYS A 1 112 ? 16.808 1.008 -1.278 1.00 94.12 112 LYS A CA 1
ATOM 884 C C . LYS A 1 112 ? 15.314 0.721 -1.208 1.00 94.12 112 LYS A C 1
ATOM 886 O O . LYS A 1 112 ? 14.912 -0.342 -0.764 1.00 94.12 112 LYS A O 1
ATOM 891 N N . LYS A 1 113 ? 14.490 1.637 -1.716 1.00 94.81 113 LYS A N 1
ATOM 892 C CA . LYS A 1 113 ? 13.039 1.463 -1.746 1.00 94.81 113 LYS A CA 1
ATOM 893 C C . LYS A 1 113 ? 12.565 0.363 -2.699 1.00 94.81 113 LYS A C 1
ATOM 895 O O . LYS A 1 113 ? 11.590 -0.309 -2.380 1.00 94.81 113 LYS A O 1
ATOM 900 N N . ILE A 1 114 ? 13.253 0.129 -3.818 1.00 96.31 114 ILE A N 1
ATOM 901 C CA . ILE A 1 114 ? 12.984 -1.036 -4.678 1.00 96.31 114 ILE A CA 1
ATOM 902 C C . ILE A 1 114 ? 13.331 -2.325 -3.936 1.00 96.31 114 ILE A C 1
ATOM 904 O O . ILE A 1 114 ? 12.543 -3.267 -3.966 1.00 96.31 114 ILE A O 1
ATOM 908 N N . MET A 1 115 ? 14.488 -2.365 -3.273 1.00 95.50 115 MET A N 1
ATOM 909 C CA . MET A 1 115 ? 14.933 -3.525 -2.501 1.00 95.50 115 MET A CA 1
ATOM 910 C C . MET A 1 115 ? 13.950 -3.849 -1.372 1.00 95.50 115 MET A C 1
ATOM 912 O O . MET A 1 115 ? 13.407 -4.950 -1.363 1.00 95.50 115 MET A O 1
ATOM 916 N N . ASP A 1 116 ? 13.614 -2.857 -0.537 1.00 95.38 116 ASP A N 1
ATOM 917 C CA . ASP A 1 116 ? 12.604 -2.966 0.524 1.00 95.38 116 ASP A CA 1
ATOM 918 C C . ASP A 1 116 ? 11.291 -3.565 -0.022 1.00 95.38 116 ASP A C 1
ATOM 920 O O . ASP A 1 116 ? 10.749 -4.521 0.531 1.00 95.38 116 ASP A O 1
ATOM 924 N N . ALA A 1 117 ? 10.775 -3.025 -1.134 1.00 96.75 117 ALA A N 1
ATOM 925 C CA . ALA A 1 117 ? 9.516 -3.473 -1.726 1.00 96.75 117 ALA A CA 1
ATOM 926 C C . ALA A 1 117 ? 9.596 -4.890 -2.319 1.00 96.75 117 ALA A C 1
ATOM 928 O O . ALA A 1 117 ? 8.609 -5.634 -2.272 1.00 96.75 117 ALA A O 1
ATOM 929 N N . CYS A 1 118 ? 10.750 -5.283 -2.867 1.00 97.00 118 CYS A N 1
ATOM 930 C CA . CYS A 1 118 ? 10.993 -6.651 -3.317 1.00 97.00 118 CYS A CA 1
ATOM 931 C C . CYS A 1 118 ? 10.987 -7.618 -2.131 1.00 97.00 118 CYS A C 1
ATOM 933 O O . CYS A 1 118 ? 10.296 -8.634 -2.188 1.00 97.00 118 CYS A O 1
ATOM 935 N N . ASP A 1 119 ? 11.686 -7.283 -1.047 1.00 96.44 119 ASP A N 1
ATOM 936 C CA . ASP A 1 119 ? 11.766 -8.118 0.154 1.00 96.44 119 ASP A CA 1
ATOM 937 C C . ASP A 1 119 ? 10.392 -8.278 0.818 1.00 96.44 119 ASP A C 1
ATOM 939 O O . ASP A 1 119 ? 9.996 -9.392 1.181 1.00 96.44 119 ASP A O 1
ATOM 943 N N . ILE A 1 120 ? 9.614 -7.189 0.896 1.00 95.88 120 ILE A N 1
ATOM 944 C CA . ILE A 1 120 ? 8.214 -7.211 1.346 1.00 95.88 120 ILE A CA 1
ATOM 945 C C . ILE A 1 120 ? 7.391 -8.151 0.464 1.00 95.88 120 ILE A C 1
ATOM 947 O O . ILE A 1 120 ? 6.758 -9.074 0.973 1.00 95.88 120 ILE A O 1
ATOM 951 N N . SER A 1 121 ? 7.415 -7.949 -0.855 1.00 96.38 121 SER A N 1
ATOM 952 C CA . SER A 1 121 ? 6.607 -8.730 -1.800 1.00 96.38 121 SER A CA 1
ATOM 953 C C . SER A 1 121 ? 6.957 -10.221 -1.762 1.00 96.38 121 SER A C 1
ATOM 955 O O . SER A 1 121 ? 6.068 -11.072 -1.791 1.00 96.38 121 SER A O 1
ATOM 957 N N . ASN A 1 122 ? 8.247 -10.542 -1.642 1.00 94.75 122 ASN A N 1
ATOM 958 C CA . ASN A 1 122 ? 8.736 -11.910 -1.525 1.00 94.75 122 ASN A CA 1
ATOM 959 C C . ASN A 1 122 ? 8.302 -12.559 -0.199 1.00 94.75 122 ASN A C 1
ATOM 961 O O . ASN A 1 122 ? 7.881 -13.712 -0.187 1.00 94.75 122 ASN A O 1
ATOM 965 N N . SER A 1 123 ? 8.341 -11.813 0.910 1.00 94.75 123 SER A N 1
ATOM 966 C CA . SER A 1 123 ? 7.877 -12.296 2.219 1.00 94.75 123 SER A CA 1
ATOM 967 C C . SER A 1 123 ? 6.364 -12.497 2.291 1.00 94.75 123 SER A C 1
ATOM 969 O O . SER A 1 123 ? 5.904 -13.408 2.980 1.00 94.75 123 SER A O 1
ATOM 971 N N . LEU A 1 124 ? 5.586 -11.659 1.599 1.00 94.31 124 LEU A N 1
ATOM 972 C CA . LEU A 1 124 ? 4.130 -11.797 1.522 1.00 94.31 124 LEU A CA 1
ATOM 973 C C . LEU A 1 124 ? 3.696 -12.985 0.662 1.00 94.31 124 LEU A C 1
ATOM 975 O O . LEU A 1 124 ? 2.621 -13.527 0.906 1.00 94.31 124 LEU A O 1
ATOM 979 N N . ASP A 1 125 ? 4.544 -13.397 -0.285 1.00 92.75 125 ASP A N 1
ATOM 980 C CA . ASP A 1 125 ? 4.356 -14.563 -1.146 1.00 92.75 125 ASP A CA 1
ATOM 981 C C . ASP A 1 125 ? 3.041 -14.503 -1.941 1.00 92.75 125 ASP A C 1
ATOM 983 O O . ASP A 1 125 ? 1.997 -15.019 -1.538 1.00 92.75 125 ASP A O 1
ATOM 987 N N . ALA A 1 126 ? 3.108 -13.900 -3.130 1.00 91.88 126 ALA A N 1
ATOM 988 C CA . ALA A 1 126 ? 1.967 -13.732 -4.032 1.00 91.88 126 ALA A CA 1
ATOM 989 C C . ALA A 1 126 ? 1.307 -15.053 -4.483 1.00 91.88 126 ALA A C 1
ATOM 991 O O . ALA A 1 126 ? 0.212 -15.025 -5.048 1.00 91.88 126 ALA A O 1
ATOM 992 N N . SER A 1 127 ? 1.936 -16.213 -4.246 1.00 89.00 127 SER A N 1
ATOM 993 C CA . SER A 1 127 ? 1.320 -17.513 -4.535 1.00 89.00 127 SER A CA 1
ATOM 994 C C . SER A 1 127 ? 0.217 -17.892 -3.536 1.00 89.00 127 SER A C 1
ATOM 996 O O . SER A 1 127 ? -0.615 -18.752 -3.843 1.00 89.00 127 SER A O 1
ATOM 998 N N . LYS A 1 128 ? 0.182 -17.240 -2.365 1.00 87.56 128 LYS A N 1
ATOM 999 C CA . LYS A 1 128 ? -0.791 -17.474 -1.294 1.00 87.56 128 LYS A CA 1
ATOM 1000 C C . LYS A 1 128 ? -1.933 -16.462 -1.331 1.00 87.56 128 LYS A C 1
ATOM 1002 O O . LYS A 1 128 ? -1.741 -15.269 -1.559 1.00 87.56 128 LYS A O 1
ATOM 1007 N N . ASP A 1 129 ? -3.137 -16.932 -1.014 1.00 83.50 129 ASP A N 1
ATOM 1008 C CA . ASP A 1 129 ? -4.310 -16.060 -0.879 1.00 83.50 129 ASP A CA 1
ATOM 1009 C C . ASP A 1 129 ? -4.231 -15.187 0.381 1.00 83.50 129 ASP A C 1
ATOM 1011 O O . ASP A 1 129 ? -4.565 -14.002 0.334 1.00 83.50 129 ASP A O 1
ATOM 1015 N N . ILE A 1 130 ? -3.700 -15.734 1.478 1.00 83.44 130 ILE A N 1
ATOM 1016 C CA . ILE A 1 130 ? -3.442 -15.019 2.732 1.00 83.44 130 ILE A CA 1
ATOM 1017 C C . ILE A 1 130 ? -1.955 -15.192 3.081 1.00 83.44 130 ILE A C 1
ATOM 1019 O O . ILE A 1 130 ? -1.490 -16.335 3.156 1.00 83.44 130 ILE A O 1
ATOM 1023 N N . PRO A 1 131 ? -1.193 -14.099 3.284 1.00 87.00 131 PRO A N 1
ATOM 1024 C CA . PRO A 1 131 ? 0.203 -14.185 3.697 1.00 87.00 131 PRO A CA 1
ATOM 1025 C C . PRO A 1 131 ? 0.367 -14.915 5.033 1.00 87.00 131 PRO A C 1
ATOM 1027 O O . PRO A 1 131 ? -0.437 -14.758 5.950 1.00 87.00 131 PRO A O 1
ATOM 1030 N N . SER A 1 132 ? 1.444 -15.689 5.163 1.00 86.69 132 SER A N 1
ATOM 1031 C CA . SER A 1 132 ? 1.793 -16.345 6.427 1.00 86.69 132 SER A CA 1
ATOM 1032 C C . SER A 1 132 ? 2.503 -15.350 7.338 1.00 86.69 132 SER A C 1
ATOM 1034 O O . SER A 1 132 ? 3.722 -15.211 7.275 1.00 86.69 132 SER A O 1
ATOM 1036 N N . THR A 1 133 ? 1.740 -14.662 8.181 1.00 87.75 133 THR A N 1
ATOM 1037 C CA . THR A 1 133 ? 2.247 -13.579 9.035 1.00 87.75 133 THR A CA 1
ATOM 1038 C C . THR A 1 133 ? 2.538 -13.999 10.477 1.00 87.75 133 THR A C 1
ATOM 1040 O O . THR A 1 133 ? 2.687 -13.154 11.360 1.00 87.75 133 THR A O 1
ATOM 1043 N N . GLU A 1 134 ? 2.566 -15.303 10.751 1.00 86.88 134 GLU A N 1
ATOM 1044 C CA . GLU A 1 134 ? 2.840 -15.822 12.089 1.00 86.88 134 GLU A CA 1
ATOM 1045 C C . GLU A 1 134 ? 4.218 -15.353 12.585 1.00 86.88 134 GLU A C 1
ATOM 1047 O O . GLU A 1 134 ? 5.224 -15.440 11.877 1.00 86.88 134 GLU A O 1
ATOM 1052 N N . GLY A 1 135 ? 4.254 -14.813 13.805 1.00 85.88 135 GLY A N 1
ATOM 1053 C CA . GLY A 1 135 ? 5.476 -14.313 14.439 1.00 85.88 135 GLY A CA 1
ATOM 1054 C C . GLY A 1 135 ? 5.967 -12.941 13.956 1.00 85.88 135 GLY A C 1
ATOM 1055 O O . GLY A 1 135 ? 7.026 -12.501 14.400 1.00 85.88 135 GLY A O 1
ATOM 1056 N N . TRP A 1 136 ? 5.241 -12.247 13.072 1.00 92.75 136 TRP A N 1
ATOM 1057 C CA . TRP A 1 136 ? 5.639 -10.912 12.608 1.00 92.75 136 TRP A CA 1
ATOM 1058 C C . TRP A 1 136 ? 5.311 -9.831 13.654 1.00 92.75 136 TRP A C 1
ATOM 1060 O O . TRP A 1 136 ? 4.175 -9.775 14.133 1.00 92.75 136 TRP A O 1
A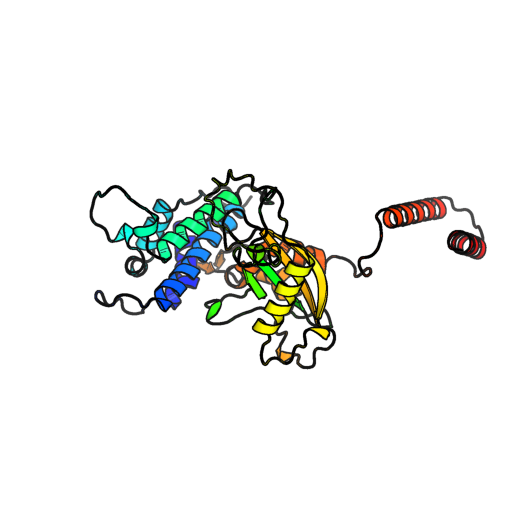TOM 1070 N N . PRO A 1 137 ? 6.258 -8.941 14.015 1.00 92.88 137 PRO A N 1
ATOM 1071 C CA . PRO A 1 137 ? 6.012 -7.885 14.994 1.00 92.88 137 PRO A CA 1
ATOM 1072 C C . PRO A 1 137 ? 5.121 -6.771 14.436 1.00 92.88 137 PRO A C 1
ATOM 1074 O O . PRO A 1 137 ? 5.182 -6.437 13.250 1.00 92.88 137 PRO A O 1
ATOM 1077 N N . ILE A 1 138 ? 4.349 -6.128 15.314 1.00 92.38 138 ILE A N 1
ATOM 1078 C CA . ILE A 1 138 ? 3.615 -4.901 14.985 1.00 92.38 138 ILE A CA 1
ATOM 1079 C C . ILE A 1 138 ? 4.623 -3.751 14.882 1.00 92.38 138 ILE A C 1
ATOM 1081 O O . ILE A 1 138 ? 5.354 -3.477 15.829 1.00 92.38 138 ILE A O 1
ATOM 1085 N N . SER A 1 139 ? 4.667 -3.070 13.736 1.00 92.75 139 SER A N 1
ATOM 1086 C CA . SER A 1 139 ? 5.559 -1.920 13.510 1.00 92.75 139 SER A CA 1
ATOM 1087 C C . SER A 1 139 ? 4.822 -0.618 13.218 1.00 92.75 139 SER A C 1
ATOM 1089 O O . SER A 1 139 ? 5.465 0.408 13.019 1.00 92.75 139 SER A O 1
ATOM 1091 N N . LYS A 1 140 ? 3.495 -0.663 13.104 1.00 93.25 140 LYS A N 1
ATOM 1092 C CA . LYS A 1 140 ? 2.668 0.458 12.657 1.00 93.25 140 LYS A CA 1
ATOM 1093 C C . LYS A 1 140 ? 1.261 0.345 13.231 1.00 93.25 140 LYS A C 1
ATOM 1095 O O . LYS A 1 140 ? 0.752 -0.759 13.421 1.00 93.25 140 LYS A O 1
ATOM 1100 N N . VAL A 1 141 ? 0.624 1.489 13.436 1.00 95.12 141 VAL A N 1
ATOM 1101 C CA . VAL A 1 141 ? -0.817 1.616 13.662 1.00 95.12 141 VAL A CA 1
ATOM 1102 C C . VAL A 1 141 ? -1.463 2.221 12.418 1.00 95.12 141 VAL A C 1
ATOM 1104 O O . VAL A 1 141 ? -0.949 3.192 11.862 1.00 95.12 141 VAL A O 1
ATOM 1107 N N . ALA A 1 142 ? -2.582 1.648 11.983 1.00 95.62 142 ALA A N 1
ATOM 1108 C CA . ALA A 1 142 ? -3.402 2.149 10.887 1.00 95.62 142 ALA A CA 1
ATOM 1109 C C . ALA A 1 142 ? -4.839 2.351 11.371 1.00 95.62 142 ALA A C 1
ATOM 1111 O O . ALA A 1 142 ? -5.403 1.478 12.031 1.00 95.62 142 ALA A O 1
ATOM 1112 N N . VAL A 1 143 ? -5.436 3.496 11.044 1.00 95.88 143 VAL A N 1
ATOM 1113 C CA . VAL A 1 143 ? -6.790 3.846 11.478 1.00 95.88 143 VAL A CA 1
ATOM 1114 C C . VAL A 1 143 ? -7.672 4.182 10.282 1.00 95.88 143 VAL A C 1
ATOM 1116 O O . VAL A 1 143 ? -7.362 5.092 9.508 1.00 95.88 143 VAL A O 1
ATOM 1119 N N . LEU A 1 144 ? -8.802 3.481 10.178 1.00 94.94 144 LEU A N 1
ATOM 1120 C CA . LEU A 1 144 ? -9.952 3.905 9.386 1.00 94.94 144 LEU A CA 1
ATOM 1121 C C . LEU A 1 144 ? -10.878 4.721 10.287 1.00 94.94 144 LEU A C 1
ATOM 1123 O O . LEU A 1 144 ? -11.505 4.181 11.200 1.00 94.94 144 LEU A O 1
ATOM 1127 N N . LEU A 1 145 ? -10.949 6.024 10.035 1.00 92.94 145 LEU A N 1
ATOM 1128 C CA . LEU A 1 145 ? -11.823 6.924 10.774 1.00 92.94 145 LEU A CA 1
ATOM 1129 C C . LEU A 1 145 ? -13.148 7.082 10.021 1.00 92.94 145 LEU A C 1
ATOM 1131 O O . LEU A 1 145 ? -13.141 7.426 8.839 1.00 92.94 145 LEU A O 1
ATOM 1135 N N . ILE A 1 146 ? -14.268 6.848 10.703 1.00 92.19 146 ILE A N 1
ATOM 1136 C CA . ILE A 1 146 ? -15.617 6.877 10.124 1.00 92.19 146 ILE A CA 1
ATOM 1137 C C . ILE A 1 146 ? -16.538 7.860 10.848 1.00 92.19 146 ILE A C 1
ATOM 1139 O O . ILE A 1 146 ? -16.342 8.181 12.028 1.00 92.19 146 ILE A O 1
ATOM 1143 N N . ASP A 1 147 ? -17.567 8.308 10.135 1.00 89.75 147 ASP A N 1
ATOM 1144 C CA . ASP A 1 147 ? -18.603 9.176 10.679 1.00 89.75 147 ASP A CA 1
ATOM 1145 C C . ASP A 1 147 ? -19.532 8.451 11.675 1.00 89.75 147 ASP A C 1
ATOM 1147 O O . ASP A 1 147 ? -19.539 7.224 11.836 1.00 89.75 147 ASP A O 1
ATOM 1151 N N . SER A 1 148 ? -20.355 9.236 12.370 1.00 87.56 148 SER A N 1
ATOM 1152 C CA . SER A 1 148 ? -21.332 8.725 13.340 1.00 87.56 148 SER A CA 1
ATOM 1153 C C . SER A 1 148 ? -22.384 7.802 12.704 1.00 87.56 148 SER A C 1
ATOM 1155 O O . SER A 1 148 ? -22.944 6.942 13.388 1.00 87.56 148 SER A O 1
ATOM 1157 N N . ARG A 1 149 ? -22.610 7.927 11.391 1.00 87.06 149 ARG A N 1
ATOM 1158 C CA . ARG A 1 149 ? -23.596 7.160 10.615 1.00 87.06 149 ARG A CA 1
ATOM 1159 C C . ARG A 1 149 ? -23.039 5.856 10.042 1.00 87.06 149 ARG A C 1
ATOM 1161 O O . ARG A 1 149 ? -23.825 5.008 9.630 1.00 87.06 149 ARG A O 1
ATOM 1168 N N . LYS A 1 150 ? -21.717 5.661 10.083 1.00 87.75 150 LYS A N 1
ATOM 1169 C CA . LYS A 1 150 ? -20.990 4.563 9.425 1.00 87.75 150 LYS A CA 1
ATOM 1170 C C . LYS A 1 150 ? -21.217 4.537 7.910 1.00 87.75 150 LYS A C 1
ATOM 1172 O O . LYS A 1 150 ? -21.264 3.466 7.308 1.00 87.75 150 LYS A O 1
ATOM 1177 N N . GLU A 1 151 ? -21.378 5.709 7.309 1.00 87.62 151 GLU A N 1
ATOM 1178 C CA . GLU A 1 151 ? -21.618 5.869 5.873 1.00 87.62 151 GLU A CA 1
ATOM 1179 C C . GLU A 1 151 ? -20.357 6.354 5.157 1.00 87.62 151 GLU A C 1
ATOM 1181 O O . GLU A 1 151 ? -20.011 5.818 4.102 1.00 87.62 151 GLU A O 1
ATOM 1186 N N . ASN A 1 152 ? -19.634 7.300 5.763 1.00 90.75 152 ASN A N 1
ATOM 1187 C CA . ASN A 1 152 ? -18.469 7.942 5.163 1.00 90.75 152 ASN A CA 1
ATOM 1188 C C . ASN A 1 152 ? -17.209 7.768 6.019 1.00 90.75 152 ASN A C 1
ATOM 1190 O O . ASN A 1 152 ? -17.268 7.657 7.249 1.00 90.75 152 ASN A O 1
ATOM 1194 N N . CYS A 1 153 ? -16.051 7.756 5.363 1.00 91.00 153 CYS A N 1
ATOM 1195 C CA . CYS A 1 153 ? -14.744 7.680 5.999 1.00 91.00 153 CYS A CA 1
ATOM 1196 C C . CYS A 1 153 ? -13.835 8.847 5.623 1.00 91.00 153 CYS A C 1
ATOM 1198 O O . CYS A 1 153 ? -14.000 9.531 4.612 1.00 91.00 153 CYS A O 1
ATOM 1200 N N . PHE A 1 154 ? -12.845 9.056 6.484 1.00 89.81 154 PHE A N 1
ATOM 1201 C CA . PHE A 1 154 ? -11.719 9.931 6.231 1.00 89.81 154 PHE A CA 1
ATOM 1202 C C . PHE A 1 154 ? -10.564 9.094 5.685 1.00 89.81 154 PHE A C 1
ATOM 1204 O O . PHE A 1 154 ? -10.070 8.193 6.369 1.00 89.81 154 PHE A O 1
ATOM 1211 N N . LEU A 1 155 ? -10.097 9.435 4.485 1.00 89.44 155 LEU A N 1
ATOM 1212 C CA . LEU A 1 155 ? -8.832 8.951 3.937 1.00 89.44 155 LEU A CA 1
ATOM 1213 C C . LEU A 1 155 ? -7.903 10.138 3.704 1.00 89.44 155 LEU A C 1
ATOM 1215 O O . LEU A 1 155 ? -8.325 11.219 3.290 1.00 89.44 155 LEU A O 1
ATOM 1219 N N . LYS A 1 156 ? -6.613 9.937 3.959 1.00 85.81 156 LYS A N 1
ATOM 1220 C CA . LYS A 1 156 ? -5.589 10.915 3.614 1.00 85.81 156 LYS A CA 1
ATOM 1221 C C . LYS A 1 156 ? -5.381 10.885 2.104 1.00 85.81 156 LYS A C 1
ATOM 1223 O O . LYS A 1 156 ? -4.976 9.868 1.554 1.00 85.81 156 LYS A O 1
ATOM 1228 N N . HIS A 1 157 ? -5.606 12.027 1.469 1.00 76.62 157 HIS A N 1
ATOM 1229 C CA . HIS A 1 157 ? -5.242 12.293 0.084 1.00 76.62 157 HIS A CA 1
ATOM 1230 C C . HIS A 1 157 ? -4.525 13.645 0.055 1.00 76.62 157 HIS A C 1
ATOM 1232 O O . HIS A 1 157 ? -5.152 14.700 0.141 1.00 76.62 157 HIS A O 1
ATOM 1238 N N . SER A 1 158 ? -3.193 13.635 0.074 1.00 59.25 158 SER A N 1
ATOM 1239 C CA . SER A 1 158 ? -2.397 14.864 0.172 1.00 59.25 158 SER A CA 1
ATOM 1240 C C . SER A 1 158 ? -1.100 14.756 -0.620 1.00 59.25 158 SER A C 1
ATOM 1242 O O . SER A 1 158 ? -0.732 13.682 -1.086 1.00 59.25 158 SER A O 1
ATOM 1244 N N . SER A 1 159 ? -0.353 15.857 -0.709 1.00 51.91 159 SER A N 1
ATOM 1245 C CA . SER A 1 159 ? 1.016 15.830 -1.234 1.00 51.91 159 SER A CA 1
ATOM 1246 C C . SER A 1 159 ? 1.913 14.838 -0.485 1.00 51.91 159 SER A C 1
ATOM 1248 O O . SER A 1 159 ? 2.823 14.285 -1.076 1.00 51.91 159 SER A O 1
ATOM 1250 N N . MET A 1 160 ? 1.633 14.525 0.788 1.00 51.38 160 MET A N 1
ATOM 1251 C CA . MET A 1 160 ? 2.395 13.516 1.537 1.00 51.38 160 MET A CA 1
ATOM 1252 C C . MET A 1 160 ? 2.147 12.079 1.064 1.00 51.38 160 MET A C 1
ATOM 1254 O O . MET A 1 160 ? 3.011 11.220 1.268 1.00 51.38 160 MET A O 1
ATOM 1258 N N . THR A 1 161 ? 0.975 11.825 0.475 1.00 56.66 161 THR A N 1
ATOM 1259 C CA . THR A 1 161 ? 0.600 10.550 -0.152 1.00 56.66 161 THR A CA 1
ATOM 1260 C C . THR A 1 161 ? 0.799 10.589 -1.664 1.00 56.66 161 THR A C 1
ATOM 1262 O O . THR A 1 161 ? 0.446 9.631 -2.335 1.00 56.66 161 THR A O 1
ATOM 1265 N N . GLU A 1 162 ? 1.368 11.676 -2.200 1.00 67.06 162 GLU A N 1
ATOM 1266 C CA . GLU A 1 162 ? 1.724 11.826 -3.614 1.00 67.06 162 GLU A CA 1
ATOM 1267 C C . GLU A 1 162 ? 0.562 11.491 -4.576 1.00 67.06 162 GLU A C 1
ATOM 1269 O O . GLU A 1 162 ? 0.778 10.944 -5.654 1.00 67.06 162 GLU A O 1
ATOM 1274 N N . GLY A 1 163 ? -0.678 11.808 -4.175 1.00 67.62 163 GLY A N 1
ATOM 1275 C CA . GLY A 1 163 ? -1.881 11.638 -5.003 1.00 67.62 163 GLY A CA 1
ATOM 1276 C C . GLY A 1 163 ? -2.634 10.311 -4.857 1.00 67.62 163 GLY A C 1
ATOM 1277 O O . GLY A 1 163 ? -3.604 10.113 -5.576 1.00 67.62 163 GLY A O 1
ATOM 1278 N N . VAL A 1 164 ? -2.246 9.422 -3.931 1.00 83.25 164 VAL A N 1
ATOM 1279 C CA . VAL A 1 164 ? -3.031 8.213 -3.598 1.00 83.25 164 VAL A CA 1
ATOM 1280 C C . VAL A 1 164 ? -3.774 8.355 -2.264 1.00 83.25 164 VAL A C 1
ATOM 1282 O O . VAL A 1 164 ? -3.383 9.144 -1.397 1.00 83.25 164 VAL A O 1
ATOM 1285 N N . PHE A 1 165 ? -4.851 7.593 -2.083 1.00 88.06 165 PHE A N 1
ATOM 1286 C CA . PHE A 1 165 ? -5.623 7.503 -0.846 1.00 88.06 165 PHE A CA 1
ATOM 1287 C C . PHE A 1 165 ? -4.972 6.532 0.140 1.00 88.06 165 PHE A C 1
ATOM 1289 O O . PHE A 1 165 ? -4.601 5.408 -0.206 1.00 88.06 165 PHE A O 1
ATOM 1296 N N . SER A 1 166 ? -4.870 6.943 1.402 1.00 89.62 166 SER A N 1
ATOM 1297 C CA . SER A 1 166 ? -4.371 6.091 2.481 1.00 89.62 166 SER A CA 1
ATOM 1298 C C . SER A 1 166 ? -5.143 6.266 3.784 1.00 89.62 166 SER A C 1
ATOM 1300 O O . SER A 1 166 ? -5.848 7.252 4.009 1.00 89.62 166 SER A O 1
ATOM 1302 N N . LEU A 1 167 ? -5.011 5.275 4.663 1.00 92.19 167 LEU A N 1
ATOM 1303 C CA . LEU A 1 167 ? -5.504 5.358 6.032 1.00 92.19 167 LEU A CA 1
ATOM 1304 C C . LEU A 1 167 ? -4.661 6.337 6.859 1.00 92.19 167 LEU A C 1
ATOM 1306 O O . LEU A 1 167 ? -3.585 6.793 6.462 1.00 92.19 167 LEU A O 1
ATOM 1310 N N . ILE A 1 168 ? -5.127 6.639 8.068 1.00 92.62 168 ILE A N 1
ATOM 1311 C CA . ILE A 1 168 ? -4.304 7.353 9.040 1.00 92.62 168 ILE A CA 1
ATOM 1312 C C . ILE A 1 168 ? -3.279 6.362 9.595 1.00 92.62 168 ILE A C 1
ATOM 1314 O O . ILE A 1 168 ? -3.571 5.585 10.499 1.00 92.62 168 ILE A O 1
ATOM 1318 N N . GLU A 1 169 ? -2.079 6.380 9.024 1.00 91.88 169 GLU A N 1
ATOM 1319 C CA . GLU A 1 169 ? -0.977 5.513 9.438 1.00 91.88 169 GLU A CA 1
ATOM 1320 C C . GLU A 1 169 ? 0.052 6.255 10.296 1.00 91.88 169 GLU A C 1
ATOM 1322 O O . GLU A 1 169 ? 0.368 7.421 10.033 1.00 91.88 169 GLU A O 1
ATOM 1327 N N . LYS A 1 170 ? 0.597 5.559 11.298 1.00 92.00 170 LYS A N 1
ATOM 1328 C CA . LYS A 1 170 ? 1.705 6.026 12.138 1.00 92.00 170 LYS A CA 1
ATOM 1329 C C . LYS A 1 170 ? 2.629 4.861 12.483 1.00 92.00 170 LYS A C 1
ATOM 1331 O O . LYS A 1 170 ? 2.180 3.850 13.023 1.00 92.00 170 LYS A O 1
ATOM 1336 N N . ASP A 1 171 ? 3.907 4.988 12.138 1.00 90.12 171 ASP A N 1
ATOM 1337 C CA . ASP A 1 171 ? 4.921 3.990 12.484 1.00 90.12 171 ASP A CA 1
ATOM 1338 C C . ASP A 1 171 ? 5.191 4.001 13.999 1.00 90.12 171 ASP A C 1
ATOM 1340 O O . ASP A 1 171 ? 5.111 5.041 14.656 1.00 90.12 171 ASP A O 1
ATOM 1344 N N . LEU A 1 172 ? 5.492 2.828 14.558 1.00 87.56 172 LEU A N 1
ATOM 1345 C CA . LEU A 1 172 ? 5.899 2.680 15.951 1.00 87.56 172 LEU A CA 1
ATOM 1346 C C . LEU A 1 172 ? 7.409 2.904 16.049 1.00 87.56 172 LEU A C 1
ATOM 1348 O O . LEU A 1 172 ? 8.200 2.106 15.537 1.00 87.56 172 LEU A O 1
ATOM 1352 N N . ASP A 1 173 ? 7.818 3.978 16.722 1.00 68.12 173 ASP A N 1
ATOM 1353 C CA . ASP A 1 173 ? 9.229 4.225 17.005 1.00 68.12 173 ASP A CA 1
ATOM 1354 C C . ASP A 1 173 ? 9.750 3.180 17.999 1.00 68.12 173 ASP A C 1
ATOM 1356 O O . ASP A 1 173 ? 9.539 3.268 19.204 1.00 68.12 173 ASP A O 1
ATOM 1360 N N . VAL A 1 174 ? 10.502 2.197 17.500 1.00 50.69 174 VAL A N 1
ATOM 1361 C CA . VAL A 1 174 ? 11.124 1.121 18.303 1.00 50.69 174 VAL A CA 1
ATOM 1362 C C . VAL A 1 174 ? 12.048 1.670 19.412 1.00 50.69 174 VAL A C 1
ATOM 1364 O O . VAL A 1 174 ? 12.413 0.948 20.337 1.00 50.69 174 VAL A O 1
ATOM 1367 N N . SER A 1 175 ? 12.430 2.954 19.363 1.00 42.38 175 SER A N 1
ATOM 1368 C CA . SER A 1 175 ? 13.236 3.601 20.403 1.00 42.38 175 SER A CA 1
ATOM 1369 C C . SER A 1 175 ? 12.459 4.032 21.651 1.00 42.38 175 SER A C 1
ATOM 1371 O O . SER A 1 175 ? 13.091 4.203 22.691 1.00 42.38 175 SER A O 1
ATOM 1373 N N . SER A 1 176 ? 11.136 4.232 21.584 1.00 34.34 176 SER A N 1
ATOM 1374 C CA . SER A 1 176 ? 10.352 4.728 22.732 1.00 34.34 176 SER A CA 1
ATOM 1375 C C . SER A 1 176 ? 9.995 3.629 23.738 1.00 34.34 176 SER A C 1
ATOM 1377 O O . SER A 1 176 ? 9.882 3.905 24.928 1.00 34.34 176 SER A O 1
ATOM 1379 N N . CYS A 1 177 ? 9.937 2.364 23.314 1.00 36.03 177 CYS A N 1
ATOM 1380 C CA . CYS A 1 177 ? 9.644 1.234 24.204 1.00 36.03 177 CYS A CA 1
ATOM 1381 C C . CYS A 1 177 ? 10.777 0.922 25.202 1.00 36.03 177 CYS A C 1
ATOM 1383 O O . CYS A 1 177 ? 10.571 0.199 26.170 1.00 36.03 177 CYS A O 1
ATOM 1385 N N . ILE A 1 178 ? 11.982 1.471 25.000 1.00 39.56 178 ILE A N 1
ATOM 1386 C CA . ILE A 1 178 ? 13.141 1.219 25.873 1.00 39.56 178 ILE A CA 1
ATOM 1387 C C . ILE A 1 178 ? 13.190 2.215 27.055 1.00 39.56 178 ILE A C 1
ATOM 1389 O O . ILE A 1 178 ? 13.957 2.007 27.997 1.00 39.56 178 ILE A O 1
ATOM 1393 N N . SER A 1 179 ? 12.386 3.291 27.064 1.00 37.19 179 SER A N 1
ATOM 1394 C CA . SER A 1 179 ? 12.542 4.366 28.060 1.00 37.19 179 SER A CA 1
ATOM 1395 C C . SER A 1 179 ? 11.662 4.288 29.312 1.00 37.19 179 SER A C 1
ATOM 1397 O O . SER A 1 179 ? 11.933 5.045 30.240 1.00 37.19 179 SER A O 1
ATOM 1399 N N . GLU A 1 180 ? 10.672 3.393 29.403 1.00 31.77 180 GLU A N 1
ATOM 1400 C CA . GLU A 1 180 ? 9.711 3.410 30.530 1.00 31.77 180 GLU A CA 1
ATOM 1401 C C . GLU A 1 180 ? 9.841 2.269 31.556 1.00 31.77 180 GLU A C 1
ATOM 1403 O O . GLU A 1 180 ? 9.106 2.253 32.537 1.00 31.77 180 GLU A O 1
ATOM 1408 N N . VAL A 1 181 ? 10.833 1.375 31.436 1.00 33.88 181 VAL A N 1
ATOM 1409 C CA . VAL A 1 181 ? 11.059 0.299 32.439 1.00 33.88 181 VAL A CA 1
ATOM 1410 C C . VAL A 1 181 ? 12.307 0.524 33.312 1.00 33.88 181 VAL A C 1
ATOM 1412 O O . VAL A 1 181 ? 12.618 -0.272 34.193 1.00 33.88 181 VAL A O 1
ATOM 1415 N N . MET A 1 182 ? 13.029 1.639 33.158 1.00 34.59 182 MET A N 1
ATOM 1416 C CA . MET A 1 182 ? 14.179 1.942 34.027 1.00 34.59 182 MET A CA 1
ATOM 1417 C C . MET A 1 182 ? 14.261 3.412 34.431 1.00 34.59 182 MET A C 1
ATOM 1419 O O . MET A 1 182 ? 15.235 4.107 34.143 1.00 34.59 182 MET A O 1
ATOM 1423 N N . SER A 1 183 ? 13.275 3.876 35.187 1.00 34.00 183 SER A N 1
ATOM 1424 C CA . SER A 1 183 ? 13.386 5.108 35.969 1.00 34.00 183 SER A CA 1
ATOM 1425 C C . SER A 1 183 ? 13.191 4.834 37.455 1.00 34.00 183 SER A C 1
ATOM 1427 O O . SER A 1 183 ? 12.382 5.467 38.108 1.00 34.00 183 SER A O 1
ATOM 1429 N N . GLU A 1 184 ? 14.020 3.950 38.015 1.00 31.94 184 GLU A N 1
ATOM 1430 C CA . GLU A 1 184 ? 14.477 4.075 39.401 1.00 31.94 184 GLU A CA 1
ATOM 1431 C C . GLU A 1 184 ? 15.773 3.272 39.609 1.00 31.94 184 GLU A C 1
ATOM 1433 O O . GLU A 1 184 ? 15.799 2.049 39.515 1.00 31.94 184 GLU A O 1
ATOM 1438 N N . GLY A 1 185 ? 16.885 3.965 39.885 1.00 28.31 185 GLY A N 1
ATOM 1439 C CA . GLY A 1 185 ? 18.110 3.328 40.385 1.00 28.31 185 GLY A CA 1
ATOM 1440 C C . GLY A 1 185 ? 19.402 3.696 39.651 1.00 28.31 185 GLY A C 1
ATOM 1441 O O . GLY A 1 185 ? 19.627 3.384 38.490 1.00 28.31 185 GLY A O 1
ATOM 1442 N N . LYS A 1 186 ? 20.297 4.356 40.384 1.00 33.06 186 LYS A N 1
ATOM 1443 C CA . LYS A 1 186 ? 21.598 4.892 39.963 1.00 33.06 186 LYS A CA 1
ATOM 1444 C C . LYS A 1 186 ? 22.605 3.827 39.467 1.00 33.06 186 LYS A C 1
ATOM 1446 O O . LYS A 1 186 ? 22.800 2.808 40.110 1.00 33.06 186 LYS A O 1
ATOM 1451 N N . GLN A 1 187 ? 23.405 4.236 38.471 1.00 34.06 187 GLN A N 1
ATOM 1452 C CA . GLN A 1 187 ? 24.823 3.883 38.226 1.00 34.06 187 GLN A CA 1
ATOM 1453 C C . GLN A 1 187 ? 25.234 2.436 37.849 1.00 34.06 187 GLN A C 1
ATOM 1455 O O . GLN A 1 187 ? 25.367 1.577 38.709 1.00 34.06 187 GLN A O 1
ATOM 1460 N N . LYS A 1 188 ? 25.711 2.247 36.603 1.00 29.59 188 LYS A N 1
ATOM 1461 C CA . LYS A 1 188 ? 27.132 2.046 36.184 1.00 29.59 188 LYS A CA 1
ATOM 1462 C C . LYS A 1 188 ? 27.199 1.313 34.836 1.00 29.59 188 LYS A C 1
ATOM 1464 O O . LYS A 1 188 ? 26.660 0.227 34.668 1.00 29.59 188 LYS A O 1
ATOM 1469 N N . ARG A 1 189 ? 27.950 1.890 33.890 1.00 41.31 189 ARG A N 1
ATOM 1470 C CA . ARG A 1 189 ? 28.282 1.295 32.586 1.00 41.31 189 ARG A CA 1
ATOM 1471 C C . ARG A 1 189 ? 28.996 -0.052 32.773 1.00 41.31 189 ARG A C 1
ATOM 1473 O O . ARG A 1 189 ? 30.147 -0.077 33.202 1.00 41.31 189 ARG A O 1
ATOM 1480 N N . LYS A 1 190 ? 28.356 -1.150 32.371 1.00 31.02 190 LYS A N 1
ATOM 1481 C CA . LYS A 1 190 ? 29.027 -2.403 31.998 1.00 31.02 190 LYS A CA 1
ATOM 1482 C C . LYS A 1 190 ? 28.492 -2.840 30.639 1.00 31.02 190 LYS A C 1
ATOM 1484 O O . LYS A 1 190 ? 27.290 -3.000 30.472 1.00 31.02 190 LYS A O 1
ATOM 1489 N N . LYS A 1 191 ? 29.397 -2.999 29.666 1.00 39.69 191 LYS A N 1
ATOM 1490 C CA . LYS A 1 191 ? 29.111 -3.641 28.377 1.00 39.69 191 LYS A CA 1
ATOM 1491 C C . LYS A 1 191 ? 28.697 -5.084 28.664 1.00 39.69 191 LYS A C 1
ATOM 1493 O O . LYS A 1 191 ? 29.556 -5.927 28.908 1.00 39.69 191 LYS A O 1
ATOM 1498 N N . ILE A 1 192 ? 27.396 -5.340 28.673 1.00 31.89 192 ILE A N 1
ATOM 1499 C CA . ILE A 1 192 ? 26.841 -6.689 28.678 1.00 31.89 192 ILE A CA 1
ATOM 1500 C C . ILE A 1 192 ? 26.611 -7.058 27.216 1.00 31.89 192 ILE A C 1
ATOM 1502 O O . ILE A 1 192 ? 25.980 -6.325 26.459 1.00 31.89 192 ILE A O 1
ATOM 1506 N N . LYS A 1 193 ? 27.224 -8.165 26.806 1.00 34.06 193 LYS A N 1
ATOM 1507 C CA . LYS A 1 193 ? 27.074 -8.775 25.488 1.00 34.06 193 LYS A CA 1
ATOM 1508 C C . LYS A 1 193 ? 25.631 -9.290 25.422 1.00 34.06 193 LYS A C 1
ATOM 1510 O O . LYS A 1 193 ? 25.314 -10.270 26.085 1.00 34.06 193 LYS A O 1
ATOM 1515 N N . VAL A 1 194 ? 24.750 -8.569 24.728 1.00 31.66 194 VAL A N 1
ATOM 1516 C CA . VAL A 1 194 ? 23.328 -8.923 24.623 1.00 31.66 194 VAL A CA 1
ATOM 1517 C C . VAL A 1 194 ? 23.196 -10.059 23.619 1.00 31.66 194 VAL A C 1
ATOM 1519 O O . VAL A 1 194 ? 23.236 -9.858 22.406 1.00 31.66 194 VAL A O 1
ATOM 1522 N N . THR A 1 195 ? 23.086 -11.273 24.141 1.00 27.98 195 THR A N 1
ATOM 1523 C CA . THR A 1 195 ? 22.564 -12.419 23.405 1.00 27.98 195 THR A CA 1
ATOM 1524 C C . THR A 1 195 ? 21.110 -12.092 23.058 1.00 27.98 195 THR A C 1
ATOM 1526 O O . THR A 1 195 ? 20.285 -11.937 23.955 1.00 27.98 195 THR A O 1
ATOM 1529 N N . ARG A 1 196 ? 20.817 -11.892 21.765 1.00 37.38 196 ARG A N 1
ATOM 1530 C CA . ARG A 1 196 ? 19.456 -11.696 21.248 1.00 37.38 196 ARG A CA 1
ATOM 1531 C C . ARG A 1 196 ? 18.618 -12.936 21.559 1.00 37.38 196 ARG A C 1
ATOM 1533 O O . ARG A 1 196 ? 18.692 -13.904 20.813 1.00 37.38 196 ARG A O 1
ATOM 1540 N N . ASN A 1 197 ? 17.776 -12.852 22.577 1.00 25.69 197 ASN A N 1
ATOM 1541 C CA . ASN A 1 197 ? 16.535 -13.614 22.625 1.00 25.69 197 ASN A CA 1
ATOM 1542 C C . ASN A 1 197 ? 15.406 -12.588 22.443 1.00 25.69 197 ASN A C 1
ATOM 1544 O O . ASN A 1 197 ? 14.940 -11.998 23.407 1.00 25.69 197 ASN A O 1
ATOM 1548 N N . PHE A 1 198 ? 15.076 -12.293 21.180 1.00 33.38 198 PHE A N 1
ATOM 1549 C CA . PHE A 1 198 ? 13.972 -11.418 20.761 1.00 33.38 198 PHE A CA 1
ATOM 1550 C C . PHE A 1 198 ? 12.719 -12.276 20.562 1.00 33.38 198 PHE A C 1
ATOM 1552 O O . PHE A 1 198 ? 12.343 -12.570 19.433 1.00 33.38 198 PHE A O 1
ATOM 1559 N N . PHE A 1 199 ? 12.111 -12.729 21.646 1.00 41.22 199 PHE A N 1
ATOM 1560 C CA . PHE A 1 199 ? 10.756 -13.266 21.621 1.00 41.22 199 PHE A CA 1
ATOM 1561 C C . PHE A 1 199 ? 10.090 -12.780 22.908 1.00 41.22 199 PHE A C 1
ATOM 1563 O O . PHE A 1 199 ? 10.675 -12.954 23.971 1.00 41.22 199 PHE A O 1
ATOM 1570 N N . GLU A 1 200 ? 8.929 -12.136 22.762 1.00 38.91 200 GLU A N 1
ATOM 1571 C CA . GLU A 1 200 ? 8.113 -11.498 23.812 1.00 38.91 200 GLU A CA 1
ATOM 1572 C C . GLU A 1 200 ? 8.590 -10.125 24.315 1.00 38.91 200 GLU A C 1
ATOM 1574 O O . GLU A 1 200 ? 9.146 -9.985 25.394 1.00 38.91 200 GLU A O 1
ATOM 1579 N N . ASP A 1 201 ? 8.278 -9.086 23.542 1.00 46.03 201 ASP A N 1
ATOM 1580 C CA . ASP A 1 201 ? 7.758 -7.840 24.121 1.00 46.03 201 ASP A CA 1
ATOM 1581 C C . ASP A 1 201 ? 6.658 -7.375 23.159 1.00 46.03 201 ASP A C 1
ATOM 1583 O O . ASP A 1 201 ? 6.891 -6.650 22.187 1.00 46.03 201 ASP A O 1
ATOM 1587 N N . ALA A 1 202 ? 5.468 -7.959 23.311 1.00 61.09 202 ALA A N 1
ATOM 1588 C CA . ALA A 1 202 ? 4.302 -7.498 22.573 1.00 61.09 202 ALA A CA 1
ATOM 1589 C C . ALA A 1 202 ? 4.010 -6.074 23.055 1.00 61.09 202 ALA A C 1
ATOM 1591 O O . ALA A 1 202 ? 3.820 -5.862 24.250 1.00 61.09 202 ALA A O 1
ATOM 1592 N N . VAL A 1 203 ? 4.026 -5.098 22.143 1.00 69.62 203 VAL A N 1
ATOM 1593 C CA . VAL A 1 203 ? 3.623 -3.726 22.473 1.00 69.62 203 VAL A CA 1
ATOM 1594 C C . VAL A 1 203 ? 2.221 -3.789 23.065 1.00 69.62 203 VAL A C 1
ATOM 1596 O O . VAL A 1 203 ? 1.322 -4.364 22.448 1.00 69.62 203 VAL A O 1
ATOM 1599 N N . ASP A 1 204 ? 2.066 -3.232 24.262 1.00 85.56 204 ASP A N 1
ATOM 1600 C CA . ASP A 1 204 ? 0.807 -3.276 24.989 1.00 85.56 204 ASP A CA 1
ATOM 1601 C C . ASP A 1 204 ? -0.320 -2.584 24.204 1.00 85.56 204 ASP A C 1
ATOM 1603 O O . ASP A 1 204 ? -0.110 -1.574 23.521 1.00 85.56 204 ASP A O 1
ATOM 1607 N N . GLU A 1 205 ? -1.528 -3.139 24.291 1.00 89.75 205 GLU A N 1
ATOM 1608 C CA . GLU A 1 205 ? -2.677 -2.682 23.510 1.00 89.75 205 GLU A CA 1
ATOM 1609 C C . GLU A 1 205 ? -3.050 -1.236 23.866 1.00 89.75 205 GLU A C 1
ATOM 1611 O O . GLU A 1 205 ? -3.376 -0.466 22.962 1.00 89.75 205 GLU A O 1
ATOM 1616 N N . ASP A 1 206 ? -2.909 -0.817 25.129 1.00 90.31 206 ASP A N 1
ATOM 1617 C CA . ASP A 1 206 ? -3.192 0.565 25.534 1.00 90.31 206 ASP A CA 1
ATOM 1618 C C . ASP A 1 206 ? -2.217 1.545 24.867 1.00 90.31 206 ASP A C 1
ATOM 1620 O O . ASP A 1 206 ? -2.606 2.638 24.446 1.00 90.31 206 ASP A O 1
ATOM 1624 N N . THR A 1 207 ? -0.958 1.134 24.681 1.00 91.44 207 THR A N 1
ATOM 1625 C CA . THR A 1 207 ? 0.048 1.932 23.963 1.00 91.44 207 THR A CA 1
ATOM 1626 C C . THR A 1 207 ? -0.326 2.080 22.488 1.00 91.44 207 THR A C 1
ATOM 1628 O O . THR A 1 207 ? -0.284 3.183 21.937 1.00 91.44 207 THR A O 1
ATOM 1631 N N . LEU A 1 208 ? -0.747 0.991 21.837 1.00 93.75 208 LEU A N 1
ATOM 1632 C CA . LEU A 1 208 ? -1.184 1.018 20.436 1.00 93.75 208 LEU A CA 1
ATOM 1633 C C . LEU A 1 208 ? -2.426 1.896 20.243 1.00 93.75 208 LEU A C 1
ATOM 1635 O O . LEU A 1 208 ? -2.494 2.667 19.281 1.00 93.75 208 LEU A O 1
ATOM 1639 N N . GLN A 1 209 ? -3.373 1.843 21.180 1.00 94.12 209 GLN A N 1
ATOM 1640 C CA . GLN A 1 209 ? -4.548 2.708 21.168 1.00 94.12 209 GLN A CA 1
ATOM 1641 C C . GLN A 1 209 ? -4.163 4.179 21.342 1.00 94.12 209 GLN A C 1
ATOM 1643 O O . GLN A 1 209 ? -4.636 5.023 20.583 1.00 94.12 209 GLN A O 1
ATOM 1648 N N . GLN A 1 210 ? -3.265 4.514 22.275 1.00 92.06 210 GLN A N 1
ATOM 1649 C CA . GLN A 1 210 ? -2.779 5.889 22.438 1.00 92.06 210 GLN A CA 1
ATOM 1650 C C . GLN A 1 210 ? -2.121 6.422 21.160 1.00 92.06 210 GLN A C 1
ATOM 1652 O O . GLN A 1 210 ? -2.390 7.558 20.754 1.00 92.06 210 GLN A O 1
ATOM 1657 N N . VAL A 1 211 ? -1.318 5.593 20.482 1.00 93.62 211 VAL A N 1
ATOM 1658 C CA . VAL A 1 211 ? -0.748 5.929 19.171 1.00 93.62 211 VAL A CA 1
ATOM 1659 C C . VAL A 1 211 ? -1.858 6.160 18.140 1.00 93.62 211 VAL A C 1
ATOM 1661 O O . VAL A 1 211 ? -1.779 7.137 17.395 1.00 93.62 211 VAL A O 1
ATOM 1664 N N . ALA A 1 212 ? -2.916 5.343 18.127 1.00 93.88 212 ALA A N 1
ATOM 1665 C CA . ALA A 1 212 ? -4.070 5.519 17.239 1.00 93.88 212 ALA A CA 1
ATOM 1666 C C . ALA A 1 212 ? -4.788 6.861 17.476 1.00 93.88 212 ALA A C 1
ATOM 1668 O O . ALA A 1 212 ? -4.960 7.647 16.542 1.00 93.88 212 ALA A O 1
ATOM 1669 N N . PHE A 1 213 ? -5.144 7.177 18.727 1.00 92.69 213 PHE A N 1
ATOM 1670 C CA . PHE A 1 213 ? -5.785 8.450 19.083 1.00 92.69 213 PHE A CA 1
ATOM 1671 C C . PHE A 1 213 ? -4.891 9.656 18.763 1.00 92.69 213 PHE A C 1
ATOM 1673 O O . PHE A 1 213 ? -5.388 10.700 18.328 1.00 92.69 213 PHE A O 1
ATOM 1680 N N . SER A 1 214 ? -3.576 9.539 18.970 1.00 91.44 214 SER A N 1
ATOM 1681 C CA . SER A 1 214 ? -2.599 10.566 18.586 1.00 91.44 214 SER A CA 1
ATOM 1682 C C . SER A 1 214 ? -2.554 10.753 17.069 1.00 91.44 214 SER A C 1
ATOM 1684 O O . SER A 1 214 ? -2.621 11.889 16.602 1.00 91.44 214 SER A O 1
ATOM 1686 N N . ALA A 1 215 ? -2.504 9.664 16.300 1.00 91.75 215 ALA A N 1
ATOM 1687 C CA . ALA A 1 215 ? -2.449 9.710 14.843 1.00 91.75 215 ALA A CA 1
ATOM 1688 C C . ALA A 1 215 ? -3.706 10.356 14.243 1.00 91.75 215 ALA A C 1
ATOM 1690 O O . ALA A 1 215 ? -3.600 11.158 13.313 1.00 91.75 215 ALA A O 1
ATOM 1691 N N . VAL A 1 216 ? -4.890 10.061 14.797 1.00 90.62 216 VAL A N 1
ATOM 1692 C CA . VAL A 1 216 ? -6.141 10.710 14.379 1.00 90.62 216 VAL A CA 1
ATOM 1693 C C . VAL A 1 216 ? -6.112 12.201 14.681 1.00 90.62 216 VAL A C 1
ATOM 1695 O O . VAL A 1 216 ? -6.446 12.997 13.810 1.00 90.62 216 VAL A O 1
ATOM 1698 N N . LYS A 1 217 ? -5.670 12.594 15.880 1.00 87.88 217 LYS A N 1
ATOM 1699 C CA . LYS A 1 217 ? -5.572 14.008 16.259 1.00 87.88 217 LYS A CA 1
ATOM 1700 C C . LYS A 1 217 ? -4.644 14.790 15.328 1.00 87.88 217 LYS A C 1
ATOM 1702 O O . LYS A 1 217 ? -4.990 15.892 14.935 1.00 87.88 217 LYS A O 1
ATOM 1707 N N . GLU A 1 218 ? -3.497 14.220 14.966 1.00 88.56 218 GLU A N 1
ATOM 1708 C CA . GLU A 1 218 ? -2.550 14.838 14.028 1.00 88.56 218 GLU A CA 1
ATOM 1709 C C . GLU A 1 218 ? -3.119 14.918 12.604 1.00 88.56 218 GLU A C 1
ATOM 1711 O O . GLU A 1 218 ? -2.959 15.925 11.924 1.00 88.56 218 GLU A O 1
ATOM 1716 N N . ALA A 1 219 ? -3.805 13.869 12.143 1.00 86.00 219 ALA A N 1
ATOM 1717 C CA . ALA A 1 219 ? -4.396 13.830 10.806 1.00 86.00 219 ALA A CA 1
ATOM 1718 C C . ALA A 1 219 ? -5.614 14.752 10.646 1.00 86.00 219 ALA A C 1
ATOM 1720 O O . ALA A 1 219 ? -5.866 15.258 9.553 1.00 86.00 219 ALA A O 1
ATOM 1721 N N . ALA A 1 220 ? -6.369 14.938 11.726 1.00 79.44 220 ALA A N 1
ATOM 1722 C CA . ALA A 1 220 ? -7.550 15.785 11.793 1.00 79.44 220 ALA A CA 1
ATOM 1723 C C . ALA A 1 220 ? -7.264 17.147 12.446 1.00 79.44 220 ALA A C 1
ATOM 1725 O O . ALA A 1 220 ? -8.204 17.845 12.836 1.00 79.44 220 ALA A O 1
ATOM 1726 N N . ASP A 1 221 ? -5.991 17.533 12.584 1.00 74.69 221 ASP A N 1
ATOM 1727 C CA . ASP A 1 221 ? -5.630 18.818 13.174 1.00 74.69 221 ASP A CA 1
ATOM 1728 C C . ASP A 1 221 ? -6.247 19.964 12.354 1.00 74.69 221 ASP A C 1
ATOM 1730 O O . ASP A 1 221 ? -6.230 19.963 11.122 1.00 74.69 221 ASP A O 1
ATOM 1734 N N . GLY A 1 222 ? -6.897 20.904 13.039 1.00 70.31 222 GLY A N 1
ATOM 1735 C CA . GLY A 1 222 ? -7.691 21.965 12.409 1.00 70.31 222 GLY A CA 1
ATOM 1736 C C . GLY A 1 222 ? -9.065 21.552 11.846 1.00 70.31 222 GLY A C 1
ATOM 1737 O O . GLY A 1 222 ? -9.813 22.433 11.430 1.00 70.31 222 GLY A O 1
ATOM 1738 N N . LYS A 1 223 ? -9.447 20.265 11.879 1.00 72.56 223 LYS A N 1
ATOM 1739 C CA . LYS A 1 223 ? -10.759 19.759 11.409 1.00 72.56 223 LYS A CA 1
ATOM 1740 C C . LYS A 1 223 ? -11.805 19.571 12.521 1.00 72.56 223 LYS A C 1
ATOM 1742 O O . LYS A 1 223 ? -12.898 19.082 12.267 1.00 72.56 223 LYS A O 1
ATOM 1747 N N . GLY A 1 224 ? -11.483 19.958 13.757 1.00 65.81 224 GLY A N 1
ATOM 1748 C CA . GLY A 1 224 ? -12.445 20.017 14.867 1.00 65.81 224 GLY A CA 1
ATOM 1749 C C . GLY A 1 224 ? -12.825 18.677 15.511 1.00 65.81 224 GLY A C 1
ATOM 1750 O O . GLY A 1 224 ? -13.762 18.655 16.302 1.00 65.81 224 GLY A O 1
ATOM 1751 N N . ILE A 1 225 ? -12.113 17.581 15.222 1.00 75.25 225 ILE A N 1
ATOM 1752 C CA . ILE A 1 225 ? -12.373 16.266 15.834 1.00 75.25 225 ILE A CA 1
ATOM 1753 C C . ILE A 1 225 ? -11.743 16.202 17.231 1.00 75.25 225 ILE A C 1
ATOM 1755 O O . ILE A 1 225 ? -10.525 16.323 17.377 1.00 75.25 225 ILE A O 1
ATOM 1759 N N . ASN A 1 226 ? -12.556 15.971 18.265 1.00 74.56 226 ASN A N 1
ATOM 1760 C CA . ASN A 1 226 ? -12.070 15.786 19.631 1.00 74.56 226 ASN A CA 1
ATOM 1761 C C . ASN A 1 226 ? -11.774 14.304 19.917 1.00 74.56 226 ASN A C 1
ATOM 1763 O O . ASN A 1 226 ? -12.590 13.434 19.628 1.00 74.56 226 ASN A O 1
ATOM 1767 N N . GLN A 1 227 ? -10.643 14.002 20.563 1.00 76.50 227 GLN A N 1
ATOM 1768 C CA . GLN A 1 227 ? -10.299 12.631 20.967 1.00 76.50 227 GLN A CA 1
ATOM 1769 C C . GLN A 1 227 ? -11.372 11.977 21.853 1.00 76.50 227 GLN A C 1
ATOM 1771 O O . GLN A 1 227 ? -11.620 10.785 21.717 1.00 76.50 227 GLN A O 1
ATOM 1776 N N . ASN A 1 228 ? -12.058 12.746 22.705 1.00 77.56 228 ASN A N 1
ATOM 1777 C CA . ASN A 1 228 ? -13.108 12.220 23.593 1.00 77.56 228 ASN A CA 1
ATOM 1778 C C . ASN A 1 228 ? -14.384 11.781 22.843 1.00 77.56 228 ASN A C 1
ATOM 1780 O O . ASN A 1 228 ? -15.228 11.064 23.391 1.00 77.56 228 ASN A O 1
ATOM 1784 N N . GLU A 1 229 ? -14.535 12.224 21.596 1.00 83.44 229 GLU A N 1
ATOM 1785 C CA . GLU A 1 229 ? -15.647 11.868 20.713 1.00 83.44 229 GLU A CA 1
ATOM 1786 C C . GLU A 1 229 ? -15.332 10.623 19.879 1.00 83.44 229 GLU A C 1
ATOM 1788 O O . GLU A 1 229 ? -16.217 10.101 19.208 1.00 83.44 229 GLU A O 1
ATOM 1793 N N . LEU A 1 230 ? -14.100 10.116 19.941 1.00 89.69 230 LEU A N 1
ATOM 1794 C CA . LEU A 1 230 ? -13.674 8.939 19.204 1.00 89.69 230 LEU A CA 1
ATOM 1795 C C . LEU A 1 230 ? -13.882 7.669 20.026 1.00 89.69 230 LEU A C 1
ATOM 1797 O O . LEU A 1 230 ? -13.542 7.602 21.207 1.00 89.69 230 LEU A O 1
ATOM 1801 N N . ILE A 1 231 ? -14.409 6.634 19.381 1.00 92.12 231 ILE A N 1
ATOM 1802 C CA . ILE A 1 231 ? -14.499 5.284 19.943 1.00 92.12 231 ILE A CA 1
ATOM 1803 C C . ILE A 1 231 ? -13.885 4.282 18.984 1.00 92.12 231 ILE A C 1
ATOM 1805 O O . ILE A 1 231 ? -14.082 4.365 17.775 1.00 92.12 231 ILE A O 1
ATOM 1809 N N . ILE A 1 232 ? -13.164 3.310 19.529 1.00 94.12 232 ILE A N 1
ATOM 1810 C CA . ILE A 1 232 ? -12.700 2.158 18.762 1.00 94.12 232 ILE A CA 1
ATOM 1811 C C . ILE A 1 232 ? -13.867 1.179 18.681 1.00 94.12 232 ILE A C 1
ATOM 1813 O O . ILE A 1 232 ? -14.364 0.716 19.706 1.00 94.12 232 ILE A O 1
ATOM 1817 N N . ILE A 1 233 ? -14.321 0.880 17.465 1.00 93.56 233 ILE A N 1
ATOM 1818 C CA . ILE A 1 233 ? -15.415 -0.075 17.241 1.00 93.56 233 ILE A CA 1
ATOM 1819 C C . ILE A 1 233 ? -14.906 -1.456 16.839 1.00 93.56 233 ILE A C 1
ATOM 1821 O O . ILE A 1 233 ? -15.624 -2.442 16.990 1.00 93.56 233 ILE A O 1
ATOM 1825 N N . ARG A 1 234 ? -13.682 -1.527 16.310 1.00 93.06 234 ARG A N 1
ATOM 1826 C CA . ARG A 1 234 ? -13.059 -2.764 15.852 1.00 93.06 234 ARG A CA 1
ATOM 1827 C C . ARG A 1 234 ? -11.539 -2.634 15.886 1.00 93.06 234 ARG A C 1
ATOM 1829 O O . ARG A 1 234 ? -11.010 -1.558 15.601 1.00 93.06 234 ARG A O 1
ATOM 1836 N N . SER A 1 235 ? -10.865 -3.728 16.225 1.00 94.25 235 SER A N 1
ATOM 1837 C CA . SER A 1 235 ? -9.415 -3.852 16.144 1.00 94.25 235 SER A CA 1
ATOM 1838 C C . SER A 1 235 ? -9.027 -5.191 15.528 1.00 94.25 235 SER A C 1
ATOM 1840 O O . SER A 1 235 ? -9.533 -6.243 15.913 1.00 94.25 235 SER A O 1
ATOM 1842 N N . ASP A 1 236 ? -8.097 -5.152 14.584 1.00 94.75 236 ASP A N 1
ATOM 1843 C CA . ASP A 1 236 ? -7.572 -6.324 13.886 1.00 94.75 236 ASP A CA 1
ATOM 1844 C C . ASP A 1 236 ? -6.070 -6.138 13.640 1.00 94.75 236 ASP A C 1
ATOM 1846 O O . ASP A 1 236 ? -5.443 -5.178 14.104 1.00 94.75 236 ASP A O 1
ATOM 1850 N N . VAL A 1 237 ? -5.465 -7.093 12.945 1.00 93.94 237 VAL A N 1
ATOM 1851 C CA . VAL A 1 237 ? -4.062 -7.047 12.544 1.00 93.94 237 VAL A CA 1
ATOM 1852 C C . VAL A 1 237 ? -3.984 -7.402 11.062 1.00 93.94 237 VAL A C 1
ATOM 1854 O O . VAL A 1 237 ? -4.633 -8.345 10.618 1.00 93.94 237 VAL A O 1
ATOM 1857 N N . ALA A 1 238 ? -3.192 -6.652 10.300 1.00 94.12 238 ALA A N 1
ATOM 1858 C CA . ALA A 1 238 ? -2.930 -6.911 8.885 1.00 94.12 238 ALA A CA 1
ATOM 1859 C C . ALA A 1 238 ? -1.430 -6.818 8.596 1.00 94.12 238 ALA A C 1
ATOM 1861 O O . ALA A 1 238 ? -0.679 -6.244 9.386 1.00 94.12 238 ALA A O 1
ATOM 1862 N N . TYR A 1 239 ? -0.976 -7.377 7.477 1.00 93.56 239 TYR A N 1
ATOM 1863 C CA . TYR A 1 239 ? 0.417 -7.218 7.062 1.00 93.56 239 TYR A CA 1
ATOM 1864 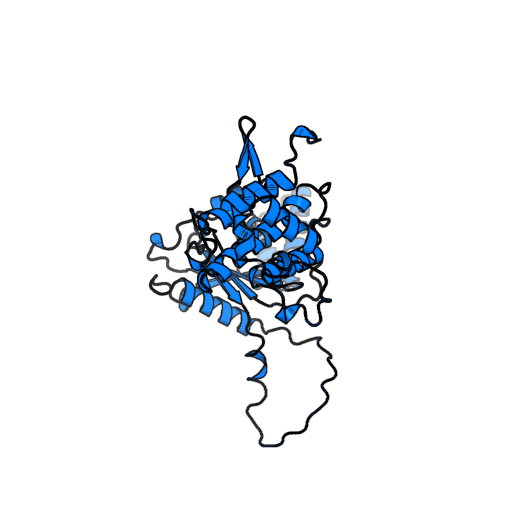C C . TYR A 1 239 ? 0.717 -5.755 6.712 1.00 93.56 239 TYR A C 1
ATOM 1866 O O . TYR A 1 239 ? -0.138 -5.036 6.194 1.00 93.56 239 TYR A O 1
ATOM 1874 N N . SER A 1 240 ? 1.939 -5.305 6.992 1.00 92.38 240 SER A N 1
ATOM 1875 C CA . SER A 1 240 ? 2.383 -3.961 6.631 1.00 92.38 240 SER A CA 1
ATOM 1876 C C . SER A 1 240 ? 3.005 -3.942 5.238 1.00 92.38 240 SER A C 1
ATOM 1878 O O . SER A 1 240 ? 3.777 -4.825 4.872 1.00 92.38 240 SER A O 1
ATOM 1880 N N . LEU A 1 241 ? 2.717 -2.885 4.481 1.00 92.12 241 LEU A N 1
ATOM 1881 C CA . LEU A 1 241 ? 3.395 -2.586 3.219 1.00 92.12 241 LEU A CA 1
ATOM 1882 C C . LEU A 1 241 ? 4.604 -1.658 3.394 1.00 92.12 241 LEU A C 1
ATOM 1884 O O . LEU A 1 241 ? 5.251 -1.348 2.405 1.00 92.12 241 LEU A O 1
ATOM 1888 N N . SER A 1 242 ? 4.910 -1.164 4.601 1.00 88.94 242 SER A N 1
ATOM 1889 C CA . SER A 1 242 ? 6.037 -0.233 4.801 1.00 88.94 242 SER A CA 1
ATOM 1890 C C . SER A 1 242 ? 7.353 -0.900 5.181 1.00 88.94 242 SER A C 1
ATOM 1892 O O . SER A 1 242 ? 8.403 -0.271 5.046 1.00 88.94 242 SER A O 1
ATOM 1894 N N . LYS A 1 243 ? 7.306 -2.129 5.703 1.00 91.50 243 LYS A N 1
ATOM 1895 C CA . LYS A 1 243 ? 8.479 -2.837 6.211 1.00 91.50 243 LYS A CA 1
ATOM 1896 C C . LYS A 1 243 ? 8.308 -4.346 6.073 1.00 91.50 243 LYS A C 1
ATOM 1898 O O . LYS A 1 243 ? 7.222 -4.879 6.280 1.00 91.50 243 LYS A O 1
ATOM 1903 N N . GLU A 1 244 ? 9.399 -5.020 5.725 1.00 94.25 244 GLU A N 1
ATOM 1904 C CA . GLU A 1 244 ? 9.429 -6.470 5.550 1.00 94.25 244 GLU A CA 1
ATOM 1905 C C . GLU A 1 244 ? 9.077 -7.203 6.853 1.00 94.25 244 GLU A C 1
ATOM 1907 O O . GLU A 1 244 ? 9.585 -6.860 7.923 1.00 94.25 244 GLU A O 1
ATOM 1912 N N . LYS A 1 245 ? 8.244 -8.249 6.743 1.00 93.81 245 LYS A N 1
ATOM 1913 C CA . LYS A 1 245 ? 7.862 -9.145 7.845 1.00 93.81 245 LYS A CA 1
ATOM 1914 C C . LYS A 1 245 ? 7.331 -8.404 9.073 1.00 93.81 245 LYS A C 1
ATOM 1916 O O . LYS A 1 245 ? 7.634 -8.779 10.203 1.00 93.81 245 LYS A O 1
ATOM 1921 N N . THR A 1 246 ? 6.549 -7.346 8.871 1.00 93.44 246 THR A N 1
ATOM 1922 C CA . THR A 1 246 ? 5.869 -6.657 9.970 1.00 93.44 246 THR A CA 1
ATOM 1923 C C . THR A 1 246 ? 4.371 -6.560 9.757 1.00 93.44 246 THR A C 1
ATOM 1925 O O . THR A 1 246 ? 3.849 -6.689 8.647 1.00 93.44 246 THR A O 1
ATOM 1928 N N . MET A 1 247 ? 3.678 -6.325 10.864 1.00 94.25 247 MET A N 1
ATOM 1929 C CA . MET A 1 247 ? 2.240 -6.146 10.927 1.00 94.25 247 MET A CA 1
ATOM 1930 C C . MET A 1 247 ? 1.881 -4.697 11.239 1.00 94.25 247 MET A C 1
ATOM 1932 O O . MET A 1 247 ? 2.649 -3.950 11.852 1.00 94.25 247 MET A O 1
ATOM 1936 N N . ALA A 1 248 ? 0.669 -4.326 10.857 1.00 94.38 248 ALA A N 1
ATOM 1937 C CA . ALA A 1 248 ? -0.004 -3.124 11.294 1.00 94.38 248 ALA A CA 1
ATOM 1938 C C . ALA A 1 248 ? -1.159 -3.497 12.228 1.00 94.38 248 ALA A C 1
ATOM 1940 O O . ALA A 1 248 ? -1.987 -4.350 11.893 1.00 94.38 248 ALA A O 1
ATOM 1941 N N . ARG A 1 249 ? -1.238 -2.829 13.382 1.00 96.06 249 ARG A N 1
ATOM 1942 C CA . ARG A 1 249 ? -2.439 -2.856 14.217 1.00 96.06 249 ARG A CA 1
ATOM 1943 C C . ARG A 1 249 ? -3.478 -1.958 13.563 1.00 96.06 249 ARG A C 1
ATOM 1945 O O . ARG A 1 249 ? -3.233 -0.765 13.390 1.00 96.06 249 ARG A O 1
ATOM 1952 N N . PHE A 1 250 ? -4.595 -2.541 13.151 1.00 96.75 250 PHE A N 1
ATOM 1953 C CA . PHE A 1 250 ? -5.647 -1.831 12.439 1.00 96.75 250 PHE A CA 1
ATOM 1954 C C . PHE A 1 250 ? -6.803 -1.522 13.380 1.00 96.75 250 PHE A C 1
ATOM 1956 O O . PHE A 1 250 ? -7.317 -2.428 14.033 1.00 96.75 250 PHE A O 1
ATOM 1963 N N . TYR A 1 251 ? -7.227 -0.262 13.420 1.00 96.75 251 TYR A N 1
ATOM 1964 C CA . TYR A 1 251 ? -8.402 0.173 14.164 1.00 96.75 251 TYR A CA 1
ATOM 1965 C C . TYR A 1 251 ? -9.438 0.781 13.229 1.00 96.75 251 TYR A C 1
ATOM 1967 O O . TYR A 1 251 ? -9.114 1.603 12.371 1.00 96.75 251 TYR A O 1
ATOM 1975 N N . ILE A 1 252 ? -10.703 0.445 13.464 1.00 95.44 252 ILE A N 1
ATOM 1976 C CA . ILE A 1 252 ? -11.822 1.232 12.953 1.00 95.44 252 ILE A CA 1
ATOM 1977 C C . ILE A 1 252 ? -12.297 2.118 14.099 1.00 95.44 252 ILE A C 1
ATOM 1979 O O . ILE A 1 252 ? -12.716 1.622 15.151 1.00 95.44 252 ILE A O 1
ATOM 1983 N N . MET A 1 253 ? -12.196 3.429 13.900 1.00 94.62 253 MET A N 1
ATOM 1984 C CA . MET A 1 253 ? -12.562 4.437 14.887 1.00 94.62 253 MET A CA 1
ATOM 1985 C C . MET A 1 253 ? -13.759 5.234 14.392 1.00 94.62 253 MET A C 1
ATOM 1987 O O . MET A 1 253 ? -13.760 5.724 13.269 1.00 94.62 253 MET A O 1
ATOM 1991 N N . GLN A 1 254 ? -14.773 5.377 15.237 1.00 91.94 254 GLN A N 1
ATOM 1992 C CA . GLN A 1 254 ? -15.996 6.111 14.936 1.00 91.94 254 GLN A CA 1
ATOM 1993 C C . GLN A 1 254 ? -16.029 7.425 15.714 1.00 91.94 254 GLN A C 1
ATOM 1995 O O . GLN A 1 254 ? -15.753 7.442 16.915 1.00 91.94 254 GLN A O 1
ATOM 2000 N N . CYS A 1 255 ? -16.409 8.511 15.042 1.00 88.62 255 CYS A N 1
ATOM 2001 C CA . CYS A 1 255 ? -16.706 9.785 15.691 1.00 88.62 255 CYS A CA 1
ATOM 2002 C C . CYS A 1 255 ? -18.165 9.822 16.181 1.00 88.62 255 CYS A C 1
ATOM 2004 O O . CYS A 1 255 ? -19.081 9.523 15.416 1.00 88.62 255 CYS A O 1
ATOM 2006 N N . LYS A 1 256 ? -18.398 10.186 17.449 1.00 81.25 256 LYS A N 1
ATOM 2007 C CA . LYS A 1 256 ? -19.742 10.275 18.055 1.00 81.25 256 LYS A CA 1
ATOM 2008 C C . LYS A 1 256 ? -20.554 11.464 17.544 1.00 81.25 256 LYS A C 1
ATOM 2010 O O . LYS A 1 256 ? -21.754 11.324 17.336 1.00 81.25 256 LYS A O 1
ATOM 2015 N N . GLU A 1 257 ? -19.912 12.614 17.354 1.00 69.94 257 GLU A N 1
ATOM 2016 C CA . GLU A 1 257 ? -20.555 13.856 16.920 1.00 69.94 257 GLU A CA 1
ATOM 2017 C C . GLU A 1 257 ? -19.797 14.429 15.719 1.00 69.94 257 GLU A C 1
ATOM 2019 O O . GLU A 1 257 ? -18.771 15.086 15.861 1.00 69.94 257 GLU A O 1
ATOM 2024 N N . SER A 1 258 ? -20.289 14.194 14.504 1.00 59.22 258 SER A N 1
ATOM 2025 C CA . SER A 1 258 ? -19.750 14.853 13.313 1.00 59.22 258 SER A CA 1
ATOM 2026 C C . SER A 1 258 ? -20.455 16.198 13.124 1.00 59.22 258 SER A C 1
ATOM 2028 O O . SER A 1 258 ? -21.577 16.251 12.630 1.00 59.22 258 SER A O 1
ATOM 2030 N N . LYS A 1 259 ? -19.818 17.302 13.538 1.00 55.97 259 LYS A N 1
ATOM 2031 C CA . LYS A 1 259 ? -20.320 18.670 13.272 1.00 55.97 259 LYS A CA 1
ATOM 2032 C C . LYS A 1 259 ? -20.030 19.162 11.850 1.00 55.97 259 LYS A C 1
ATOM 2034 O O . LYS A 1 259 ? -20.554 20.196 11.452 1.00 55.97 259 LYS A O 1
ATOM 2039 N N . SER A 1 260 ? -19.205 18.439 11.102 1.00 53.91 260 SER A N 1
ATOM 2040 C CA . SER A 1 260 ? -18.796 18.793 9.746 1.00 53.91 260 SER A CA 1
ATOM 2041 C C . SER A 1 260 ? -18.835 17.558 8.854 1.00 53.91 260 SER A C 1
ATOM 2043 O O . SER A 1 260 ? -17.961 16.691 8.958 1.00 53.91 260 SER A O 1
ATOM 2045 N N . ASP A 1 261 ? -19.827 17.506 7.968 1.00 57.06 261 ASP A N 1
ATOM 2046 C CA . ASP A 1 261 ? -19.878 16.528 6.874 1.00 57.06 261 ASP A CA 1
ATOM 2047 C C . ASP A 1 261 ? -18.630 16.644 5.965 1.00 57.06 261 ASP A C 1
ATOM 2049 O O . ASP A 1 261 ? -18.178 15.647 5.417 1.00 57.06 261 ASP A O 1
ATOM 2053 N N . ASP A 1 262 ? -17.973 17.813 5.926 1.00 63.19 262 ASP A N 1
ATOM 2054 C CA . ASP A 1 262 ? -16.762 18.095 5.128 1.00 63.19 262 ASP A CA 1
ATOM 2055 C C . ASP A 1 262 ? -15.504 17.293 5.524 1.00 63.19 262 ASP A C 1
ATOM 2057 O O . ASP A 1 262 ? -14.482 17.345 4.847 1.00 63.19 262 ASP A O 1
ATOM 2061 N N . VAL A 1 263 ? -15.507 16.581 6.653 1.00 73.88 263 VAL A N 1
ATOM 2062 C CA . VAL A 1 263 ? -14.343 15.766 7.058 1.00 73.88 263 VAL A CA 1
ATOM 2063 C C . VAL A 1 263 ? -14.398 14.375 6.436 1.00 73.88 263 VAL A C 1
ATOM 2065 O O . VAL A 1 263 ? -13.354 13.783 6.160 1.00 73.88 263 VAL A O 1
ATOM 2068 N N . PHE A 1 264 ? -15.603 13.856 6.224 1.00 78.19 264 PHE A N 1
ATOM 2069 C CA . PHE A 1 264 ? -15.854 12.489 5.799 1.00 78.19 264 PHE A CA 1
ATOM 2070 C C . PHE A 1 264 ? -16.416 12.509 4.379 1.00 78.19 264 PHE A C 1
ATOM 2072 O O . PHE A 1 264 ? -17.616 12.387 4.167 1.00 78.19 264 PHE A O 1
ATOM 2079 N N . GLU A 1 265 ? -15.530 12.709 3.406 1.00 81.00 265 GLU A N 1
ATOM 2080 C CA . GLU A 1 265 ? -15.918 12.944 2.008 1.00 81.00 265 GLU A CA 1
ATOM 2081 C C . GLU A 1 265 ? -16.146 11.650 1.213 1.00 81.00 265 GLU A C 1
ATOM 2083 O O . GLU A 1 265 ? -16.762 11.682 0.150 1.00 81.00 265 GLU A O 1
ATOM 2088 N N . ILE A 1 266 ? -15.629 10.514 1.695 1.00 86.25 266 ILE A N 1
ATOM 2089 C CA . ILE A 1 266 ? -15.564 9.279 0.909 1.00 86.25 266 ILE A CA 1
ATOM 2090 C C . ILE A 1 266 ? -16.584 8.273 1.440 1.00 86.25 266 ILE A C 1
ATOM 2092 O O . ILE A 1 266 ? -16.440 7.816 2.579 1.00 86.25 266 ILE A O 1
ATOM 2096 N N . PRO A 1 267 ? -17.578 7.862 0.633 1.00 89.62 267 PRO A N 1
ATOM 2097 C CA . PRO A 1 267 ? -18.483 6.792 1.015 1.00 89.62 267 PRO A CA 1
ATOM 2098 C C . PRO A 1 267 ? -17.709 5.490 1.226 1.00 89.62 267 PRO A C 1
ATOM 2100 O O . PRO A 1 267 ? -16.957 5.034 0.362 1.00 89.62 267 PRO A O 1
ATOM 2103 N N . ILE A 1 268 ? -17.910 4.858 2.381 1.00 88.19 268 ILE A N 1
ATOM 2104 C CA . ILE A 1 268 ? -17.175 3.650 2.781 1.00 88.19 268 ILE A CA 1
ATOM 2105 C C . ILE A 1 268 ? -17.406 2.514 1.780 1.00 88.19 268 ILE A C 1
ATOM 2107 O O . ILE A 1 268 ? -16.476 1.786 1.432 1.00 88.19 268 ILE A O 1
ATOM 2111 N N . ARG A 1 269 ? -18.650 2.380 1.309 1.00 87.00 269 ARG A N 1
ATOM 2112 C CA . ARG A 1 269 ? -19.029 1.379 0.306 1.00 87.00 269 ARG A CA 1
ATOM 2113 C C . ARG A 1 269 ? -18.327 1.621 -1.022 1.00 87.00 269 ARG A C 1
ATOM 2115 O O . ARG A 1 269 ? -17.823 0.671 -1.599 1.00 87.00 269 ARG A O 1
ATOM 2122 N N . ASP A 1 270 ? -18.211 2.869 -1.464 1.00 85.31 270 ASP A N 1
ATOM 2123 C CA . ASP A 1 270 ? -17.515 3.180 -2.715 1.00 85.31 270 ASP A CA 1
ATOM 2124 C C . ASP A 1 270 ? -16.026 2.830 -2.599 1.00 85.31 270 ASP A C 1
ATOM 2126 O O . ASP A 1 270 ? -15.481 2.148 -3.468 1.00 85.31 270 ASP A O 1
ATOM 2130 N N . ALA A 1 271 ? -15.389 3.190 -1.479 1.00 83.44 271 ALA A N 1
ATOM 2131 C CA . ALA A 1 271 ? -13.993 2.846 -1.225 1.00 83.44 271 ALA A CA 1
ATOM 2132 C C . ALA A 1 271 ? -13.748 1.325 -1.204 1.00 83.44 271 ALA A C 1
ATOM 2134 O O . ALA A 1 271 ? -12.759 0.867 -1.765 1.00 83.44 271 ALA A O 1
ATOM 2135 N N . ILE A 1 272 ? -14.622 0.531 -0.577 1.00 83.25 272 ILE A N 1
ATOM 2136 C CA . ILE A 1 272 ? -14.414 -0.921 -0.417 1.00 83.25 272 ILE A CA 1
ATOM 2137 C C . ILE A 1 272 ? -14.890 -1.713 -1.635 1.00 83.25 272 ILE A C 1
ATOM 2139 O O . ILE A 1 272 ? -14.142 -2.537 -2.162 1.00 83.25 272 ILE A O 1
ATOM 2143 N N . ASP A 1 273 ? -16.123 -1.474 -2.074 1.00 79.12 273 ASP A N 1
ATOM 2144 C CA . ASP A 1 273 ? -16.787 -2.289 -3.090 1.00 79.12 273 ASP A CA 1
ATOM 2145 C C . ASP A 1 273 ? -16.306 -1.919 -4.500 1.00 79.12 273 ASP A C 1
ATOM 2147 O O . ASP A 1 273 ? -16.176 -2.799 -5.352 1.00 79.12 273 ASP A O 1
ATOM 2151 N N . SER A 1 274 ? -16.013 -0.635 -4.751 1.00 73.94 274 SER A N 1
ATOM 2152 C CA . SER A 1 274 ? -15.620 -0.151 -6.085 1.00 73.94 274 SER A CA 1
ATOM 2153 C C . SER A 1 274 ? -14.111 0.039 -6.228 1.00 73.94 274 SER A C 1
ATOM 2155 O O . SER A 1 274 ? -13.548 -0.347 -7.251 1.00 73.94 274 SER A O 1
ATOM 2157 N N . SER A 1 275 ? -13.442 0.595 -5.214 1.00 84.00 275 SER A N 1
ATOM 2158 C CA . SER A 1 275 ? -12.035 0.999 -5.347 1.00 84.00 275 SER A CA 1
ATOM 2159 C C . SER A 1 275 ? -11.010 -0.049 -4.906 1.00 84.00 275 SER A C 1
ATOM 2161 O O . SER A 1 275 ? -9.843 0.087 -5.251 1.00 84.00 275 SER A O 1
ATOM 2163 N N . LEU A 1 276 ? -11.397 -1.102 -4.174 1.00 86.25 276 LEU A N 1
ATOM 2164 C CA . LEU A 1 276 ? -10.474 -2.174 -3.741 1.00 86.25 276 LEU A CA 1
ATOM 2165 C C . LEU A 1 276 ? -10.666 -3.500 -4.479 1.00 86.25 276 LEU A C 1
ATOM 2167 O O . LEU A 1 276 ? -9.947 -4.463 -4.212 1.00 86.25 276 LEU A O 1
ATOM 2171 N N . GLN A 1 277 ? -11.616 -3.552 -5.412 1.00 83.94 277 GLN A N 1
ATOM 2172 C CA . GLN A 1 277 ? -11.948 -4.749 -6.173 1.00 83.94 277 GLN A CA 1
ATOM 2173 C C . GLN A 1 277 ? -11.496 -4.633 -7.631 1.00 83.94 277 GLN A C 1
ATOM 2175 O O . GLN A 1 277 ? -11.494 -3.561 -8.229 1.00 83.94 277 GLN A O 1
ATOM 2180 N N . GLY A 1 278 ? -11.166 -5.776 -8.233 1.00 86.88 278 GLY A N 1
ATOM 2181 C CA . GLY A 1 278 ? -10.808 -5.863 -9.650 1.00 86.88 278 GLY A CA 1
ATOM 2182 C C . GLY A 1 278 ? -9.306 -5.743 -9.945 1.00 86.88 278 GLY A C 1
ATOM 2183 O O . GLY A 1 278 ? -8.475 -5.735 -9.034 1.00 86.88 278 GLY A O 1
ATOM 2184 N N . PRO A 1 279 ? -8.930 -5.745 -11.238 1.00 90.75 279 PRO A N 1
ATOM 2185 C CA . PRO A 1 279 ? -7.534 -5.771 -11.658 1.00 90.75 279 PRO A CA 1
ATOM 2186 C C . PRO A 1 279 ? -6.873 -4.395 -11.523 1.00 90.75 279 PRO A C 1
ATOM 2188 O O . PRO A 1 279 ? -7.543 -3.371 -11.624 1.00 90.75 279 PRO A O 1
ATOM 2191 N N . LEU A 1 280 ? -5.546 -4.362 -11.371 1.00 91.81 280 LEU A N 1
ATOM 2192 C CA . LEU A 1 280 ? -4.774 -3.105 -11.341 1.00 91.81 280 LEU A CA 1
ATOM 2193 C C . LEU A 1 280 ? -4.761 -2.361 -12.681 1.00 91.81 280 LEU A C 1
ATOM 2195 O O . LEU A 1 280 ? -4.683 -1.135 -12.729 1.00 91.81 280 LEU A O 1
ATOM 2199 N N . VAL A 1 281 ? -4.820 -3.116 -13.776 1.00 91.81 281 VAL A N 1
ATOM 2200 C CA . VAL A 1 281 ? -4.866 -2.597 -15.142 1.00 91.81 281 VAL A CA 1
ATOM 2201 C C . VAL A 1 281 ? -5.994 -3.277 -15.897 1.00 91.81 281 VAL A C 1
ATOM 2203 O O . VAL A 1 281 ? -6.256 -4.466 -15.721 1.00 91.81 281 VAL A O 1
ATOM 2206 N N . THR A 1 282 ? -6.674 -2.523 -16.748 1.00 91.75 282 THR A N 1
ATOM 2207 C CA . THR A 1 282 ? -7.759 -3.035 -17.585 1.00 91.75 282 THR A CA 1
ATOM 2208 C C . THR A 1 282 ? -7.545 -2.637 -19.033 1.00 91.75 282 THR A C 1
ATOM 2210 O O . THR A 1 282 ? -6.927 -1.611 -19.323 1.00 91.75 282 THR A O 1
ATOM 2213 N N . LYS A 1 283 ? -8.047 -3.456 -19.957 1.00 90.00 283 LYS A N 1
ATOM 2214 C CA . LYS A 1 283 ? -7.968 -3.191 -21.391 1.00 90.00 283 LYS A CA 1
ATOM 2215 C C . LYS A 1 283 ? -9.308 -2.670 -21.882 1.00 90.00 283 LYS A C 1
ATOM 2217 O O . LYS A 1 283 ? -10.294 -3.401 -21.897 1.00 90.00 283 LYS A O 1
ATOM 2222 N N . SER A 1 284 ? -9.335 -1.425 -22.344 1.00 85.75 284 SER A N 1
ATOM 2223 C CA . SER A 1 284 ? -10.510 -0.823 -22.974 1.00 85.75 284 SER A CA 1
ATOM 2224 C C . SER A 1 284 ? -10.151 -0.325 -24.373 1.00 85.75 284 SER A C 1
ATOM 2226 O O . SER A 1 284 ? -9.122 0.313 -24.590 1.00 85.75 284 SER A O 1
ATOM 2228 N N . SER A 1 285 ? -10.965 -0.678 -25.372 1.00 85.00 285 SER A N 1
ATOM 2229 C CA . SER A 1 285 ? -10.745 -0.284 -26.777 1.00 85.00 285 SER A CA 1
ATOM 2230 C C . SER A 1 285 ? -9.326 -0.572 -27.305 1.00 85.00 285 SER A C 1
ATOM 2232 O O . SER A 1 285 ? -8.755 0.210 -28.063 1.00 85.00 285 SER A O 1
ATOM 2234 N N . GLY A 1 286 ? -8.731 -1.692 -26.878 1.00 83.56 286 GLY A N 1
ATOM 2235 C CA . GLY A 1 286 ? -7.390 -2.115 -27.291 1.00 83.56 286 GLY A CA 1
ATOM 2236 C C . GLY A 1 286 ? -6.226 -1.450 -26.549 1.00 83.56 286 GLY A C 1
ATOM 2237 O O . GLY A 1 286 ? -5.087 -1.837 -26.796 1.00 83.56 286 GLY A O 1
ATOM 2238 N N . LYS A 1 287 ? -6.483 -0.511 -25.630 1.00 88.00 287 LYS A N 1
ATOM 2239 C CA . LYS A 1 287 ? -5.462 0.153 -24.811 1.00 88.00 287 LYS A CA 1
ATOM 2240 C C . LYS A 1 287 ? -5.562 -0.285 -23.358 1.00 88.00 287 LYS A C 1
ATOM 2242 O O . LYS A 1 287 ? -6.660 -0.450 -22.832 1.00 88.00 287 LYS A O 1
ATOM 2247 N N . TRP A 1 288 ? -4.410 -0.456 -22.729 1.00 92.50 288 TRP A N 1
ATOM 2248 C CA . TRP A 1 288 ? -4.322 -0.709 -21.301 1.00 92.50 288 TRP A CA 1
ATOM 2249 C C . TRP A 1 288 ? -4.357 0.604 -20.524 1.00 92.50 288 TRP A C 1
ATOM 2251 O O . TRP A 1 288 ? -3.752 1.592 -20.937 1.00 92.50 288 TRP A O 1
ATOM 2261 N N . THR A 1 289 ? -5.081 0.610 -19.411 1.00 92.38 289 THR A N 1
ATOM 2262 C CA . THR A 1 289 ? -5.208 1.755 -18.507 1.00 92.38 289 THR A CA 1
ATOM 2263 C C . THR A 1 289 ? -5.176 1.283 -17.062 1.00 92.38 289 THR A C 1
ATOM 2265 O O . THR A 1 289 ? -5.691 0.206 -16.750 1.00 92.38 289 THR A O 1
ATOM 2268 N N . VAL A 1 290 ? -4.606 2.106 -16.184 1.00 92.56 290 VAL A N 1
ATOM 2269 C CA . VAL A 1 290 ? -4.636 1.898 -14.732 1.00 92.56 290 VAL A CA 1
ATOM 2270 C C . VAL A 1 290 ? -6.070 2.034 -14.208 1.00 92.56 290 VAL A C 1
ATOM 2272 O O . VAL A 1 290 ? -6.858 2.817 -14.741 1.00 92.56 290 VAL A O 1
ATOM 2275 N N . THR A 1 291 ? -6.427 1.232 -13.206 1.00 92.12 291 THR A N 1
ATOM 2276 C CA . THR A 1 291 ? -7.722 1.301 -12.514 1.00 92.12 291 THR A CA 1
ATOM 2277 C C . THR A 1 291 ? -7.608 2.065 -11.195 1.00 92.12 291 THR A C 1
ATOM 2279 O O . THR A 1 291 ? -6.513 2.272 -10.674 1.00 92.12 291 THR A O 1
ATOM 2282 N N . GLN A 1 292 ? -8.753 2.418 -10.603 1.00 89.19 292 GLN A N 1
ATOM 2283 C CA . GLN A 1 292 ? -8.812 3.093 -9.300 1.00 89.19 292 GLN A CA 1
ATOM 2284 C C . GLN A 1 292 ? -8.195 2.274 -8.156 1.00 89.19 292 GLN A C 1
ATOM 2286 O O . GLN A 1 292 ? -7.845 2.842 -7.129 1.00 89.19 292 GLN A O 1
ATOM 2291 N N . VAL A 1 293 ? -7.982 0.963 -8.325 1.00 91.56 293 VAL A N 1
ATOM 2292 C CA . VAL A 1 293 ? -7.309 0.133 -7.310 1.00 91.56 293 VAL A CA 1
ATOM 2293 C C . VAL A 1 293 ? -5.910 0.655 -6.991 1.00 91.56 293 VAL A C 1
ATOM 2295 O O . VAL A 1 293 ? -5.462 0.579 -5.847 1.00 91.56 293 VAL A O 1
ATOM 2298 N N . VAL A 1 294 ? -5.233 1.242 -7.981 1.00 91.62 294 VAL A N 1
ATOM 2299 C CA . VAL A 1 294 ? -3.922 1.864 -7.780 1.00 91.62 294 VAL A CA 1
ATOM 2300 C C . VAL A 1 294 ? -4.017 3.104 -6.894 1.00 91.62 294 VAL A C 1
ATOM 2302 O O . VAL A 1 294 ? -3.127 3.311 -6.078 1.00 91.62 294 VAL A O 1
ATOM 2305 N N . ASP A 1 295 ? -5.108 3.869 -6.955 1.00 90.19 295 ASP A N 1
ATOM 2306 C CA . ASP A 1 295 ? -5.301 5.038 -6.090 1.00 90.19 295 ASP A CA 1
ATOM 2307 C C . ASP A 1 295 ? -5.553 4.650 -4.629 1.00 90.19 295 ASP A C 1
ATOM 2309 O O . ASP A 1 295 ? -5.290 5.441 -3.732 1.00 90.19 295 ASP A O 1
ATOM 2313 N N . TYR A 1 296 ? -6.038 3.434 -4.366 1.00 91.62 296 TYR A N 1
ATOM 2314 C CA . TYR A 1 296 ? -6.414 2.966 -3.028 1.00 91.62 296 TYR A CA 1
ATOM 2315 C C . TYR A 1 296 ? -5.510 1.839 -2.511 1.00 91.62 296 TYR A C 1
ATOM 2317 O O . TYR A 1 296 ? -5.842 1.170 -1.532 1.00 91.62 296 TYR A O 1
ATOM 2325 N N . PHE A 1 297 ? -4.346 1.612 -3.125 1.00 91.06 297 PHE A N 1
ATOM 2326 C CA . PHE A 1 297 ? -3.545 0.414 -2.854 1.00 91.06 297 PHE A CA 1
ATOM 2327 C C . PHE A 1 297 ? -3.080 0.277 -1.392 1.00 91.06 297 PHE A C 1
ATOM 2329 O O . PHE A 1 297 ? -2.864 -0.837 -0.909 1.00 91.06 297 PHE A O 1
ATOM 2336 N N . HIS A 1 298 ? -2.962 1.390 -0.661 1.00 91.31 298 HIS A N 1
ATOM 2337 C CA . HIS A 1 298 ? -2.642 1.391 0.769 1.00 91.31 298 HIS A CA 1
ATOM 2338 C C . HIS A 1 298 ? -3.730 0.747 1.638 1.00 91.31 298 HIS A C 1
ATOM 2340 O O . HIS A 1 298 ? -3.442 0.302 2.746 1.00 91.31 298 HIS A O 1
ATOM 2346 N N . LEU A 1 299 ? -4.967 0.662 1.148 1.00 93.00 299 LEU A N 1
ATOM 2347 C CA . LEU A 1 299 ? -6.079 0.028 1.853 1.00 93.00 299 LEU A CA 1
ATOM 2348 C C . LEU A 1 299 ? -6.167 -1.481 1.568 1.00 93.00 299 LEU A C 1
ATOM 2350 O O . LEU A 1 299 ? -6.834 -2.197 2.314 1.00 93.00 299 LEU A O 1
ATOM 2354 N N . LEU A 1 300 ? -5.476 -1.994 0.541 1.00 93.19 300 LEU A N 1
ATOM 2355 C CA . LEU A 1 300 ? -5.528 -3.410 0.150 1.00 93.19 300 LEU A CA 1
ATOM 2356 C C . LEU A 1 300 ? -5.208 -4.404 1.285 1.00 93.19 300 LEU A C 1
ATOM 2358 O O . LEU A 1 300 ? -5.907 -5.416 1.362 1.00 93.19 300 LEU A O 1
ATOM 2362 N N . PRO A 1 301 ? -4.248 -4.155 2.206 1.00 93.62 301 PRO A N 1
ATOM 2363 C CA . PRO A 1 301 ? -4.017 -5.050 3.345 1.00 93.62 301 PRO A CA 1
ATOM 2364 C C . PRO A 1 301 ? -5.231 -5.209 4.266 1.00 93.62 301 PRO A C 1
ATOM 2366 O O . PRO A 1 301 ? -5.366 -6.222 4.947 1.00 93.62 301 PRO A O 1
ATOM 2369 N N . TYR A 1 302 ? -6.116 -4.213 4.279 1.00 93.38 302 TYR A N 1
ATOM 2370 C CA . TYR A 1 302 ? -7.262 -4.118 5.177 1.00 93.38 302 TYR A CA 1
ATOM 2371 C C . TYR A 1 302 ? -8.589 -4.439 4.476 1.00 93.38 302 TYR A C 1
ATOM 2373 O O . TYR A 1 302 ? -9.612 -4.556 5.146 1.00 93.38 302 TYR A O 1
ATOM 2381 N N . ALA A 1 303 ? -8.586 -4.625 3.151 1.00 91.88 303 ALA A N 1
ATOM 2382 C CA . ALA A 1 303 ? -9.793 -4.780 2.337 1.00 91.88 303 ALA A CA 1
ATOM 2383 C C . ALA A 1 303 ? -10.713 -5.912 2.829 1.00 91.88 303 ALA A C 1
ATOM 2385 O O . ALA A 1 303 ? -11.924 -5.716 2.938 1.00 91.88 303 ALA A O 1
ATOM 2386 N N . GLY A 1 304 ? -10.145 -7.072 3.185 1.00 90.31 304 GLY A N 1
ATOM 2387 C CA . GLY A 1 304 ? -10.906 -8.196 3.743 1.00 90.31 304 GLY A CA 1
ATOM 2388 C C . GLY A 1 304 ? -11.548 -7.854 5.089 1.00 90.31 304 GLY A C 1
ATOM 2389 O O . GLY A 1 304 ? -12.750 -8.021 5.258 1.00 90.31 304 GLY A O 1
ATOM 2390 N N . ILE A 1 305 ? -10.778 -7.258 6.004 1.00 91.88 305 ILE A N 1
ATOM 2391 C CA . ILE A 1 305 ? -11.256 -6.843 7.334 1.00 91.88 305 ILE A CA 1
ATOM 2392 C C . ILE A 1 305 ? -12.396 -5.822 7.212 1.00 91.88 305 ILE A C 1
ATOM 2394 O O . ILE A 1 305 ? -13.405 -5.909 7.914 1.00 91.88 305 ILE A O 1
ATOM 2398 N N . MET A 1 306 ? -12.240 -4.853 6.308 1.00 91.56 306 MET A N 1
ATOM 2399 C CA . MET A 1 306 ? -13.231 -3.812 6.044 1.00 91.56 306 MET A CA 1
ATOM 2400 C C . MET A 1 306 ? -14.512 -4.391 5.421 1.00 91.56 306 MET A C 1
ATOM 2402 O O . MET A 1 306 ? -15.610 -4.025 5.840 1.00 91.56 306 MET A O 1
ATOM 2406 N N . SER A 1 307 ? -14.382 -5.336 4.485 1.00 89.88 307 SER A N 1
ATOM 2407 C CA . SER A 1 307 ? -15.518 -6.035 3.863 1.00 89.88 307 SER A CA 1
ATOM 2408 C C . SER A 1 307 ? -16.282 -6.892 4.879 1.00 89.88 307 SER A C 1
ATOM 2410 O O . SER A 1 307 ? -17.514 -6.843 4.940 1.00 89.88 307 SER A O 1
ATOM 2412 N N . ASP A 1 308 ? -15.559 -7.622 5.731 1.00 90.50 308 ASP A N 1
ATOM 2413 C CA . ASP A 1 308 ? -16.132 -8.435 6.807 1.00 90.50 308 ASP A CA 1
ATOM 2414 C C . ASP A 1 308 ? -16.874 -7.563 7.823 1.00 90.50 308 ASP A C 1
ATOM 2416 O O . ASP A 1 308 ? -17.959 -7.912 8.291 1.00 90.50 308 ASP A O 1
ATOM 2420 N N . TRP A 1 309 ? -16.305 -6.405 8.168 1.00 89.69 309 TRP A N 1
ATOM 2421 C CA . TRP A 1 309 ? -16.935 -5.439 9.064 1.00 89.69 309 TRP A CA 1
ATOM 2422 C C . TRP A 1 309 ? -18.241 -4.878 8.495 1.00 89.69 309 TRP A C 1
ATOM 2424 O O . TRP A 1 309 ? -19.232 -4.836 9.221 1.00 89.69 309 TRP A O 1
ATOM 2434 N N . LEU A 1 310 ? -18.270 -4.504 7.213 1.00 86.00 310 LEU A N 1
ATOM 2435 C CA . LEU A 1 310 ? -19.488 -4.022 6.554 1.00 86.00 310 LEU A CA 1
ATOM 2436 C C . LEU A 1 310 ? -20.570 -5.097 6.417 1.00 86.00 310 LEU A C 1
ATOM 2438 O O . LEU A 1 310 ? -21.760 -4.786 6.447 1.00 86.00 310 LEU A O 1
ATOM 2442 N N . SER A 1 311 ? -20.152 -6.348 6.232 1.00 83.75 311 SER A N 1
ATOM 2443 C CA . SER A 1 311 ? -21.056 -7.486 6.049 1.00 83.75 311 SER A CA 1
ATOM 2444 C C . SER A 1 311 ? -21.593 -8.029 7.373 1.00 83.75 311 SER A C 1
ATOM 2446 O O . SER A 1 311 ? -22.599 -8.738 7.389 1.00 83.75 311 SER A O 1
ATOM 2448 N N . SER A 1 312 ? -20.936 -7.706 8.489 1.00 74.56 312 SER A N 1
ATOM 2449 C CA . SER A 1 312 ? -21.366 -8.135 9.814 1.00 74.56 312 SER A CA 1
ATOM 2450 C C . SER A 1 312 ? -22.677 -7.431 10.185 1.00 74.56 312 SER A C 1
ATOM 2452 O O . SER A 1 312 ? -22.698 -6.199 10.261 1.00 74.56 312 SER A O 1
ATOM 2454 N N . PRO A 1 313 ? -23.777 -8.164 10.449 1.00 54.25 313 PRO A N 1
ATOM 2455 C CA . PRO A 1 313 ? -24.982 -7.552 10.983 1.00 54.25 313 PRO A CA 1
ATOM 2456 C C . PRO A 1 313 ? -24.612 -6.851 12.288 1.00 54.25 313 PRO A C 1
ATOM 2458 O O . PRO A 1 313 ? -23.909 -7.411 13.129 1.00 54.25 313 PRO A O 1
ATOM 2461 N N . THR A 1 314 ? -25.027 -5.596 12.426 1.00 54.25 314 THR A N 1
ATOM 2462 C CA . THR A 1 314 ? -24.737 -4.743 13.577 1.00 54.25 314 THR A CA 1
ATOM 2463 C C . THR A 1 314 ? -25.255 -5.409 14.857 1.00 54.25 314 THR A C 1
ATOM 2465 O O . THR A 1 314 ? -26.394 -5.195 15.257 1.00 54.25 314 THR A O 1
ATOM 2468 N N . THR A 1 315 ? -24.433 -6.226 15.514 1.00 37.16 315 THR A N 1
ATOM 2469 C CA . THR A 1 315 ? -24.775 -6.870 16.786 1.00 37.16 315 THR A CA 1
ATOM 2470 C C . THR A 1 315 ? -23.655 -6.682 17.799 1.00 37.16 315 THR A C 1
ATOM 2472 O O . THR A 1 315 ? -22.681 -7.417 17.827 1.00 37.16 315 THR A O 1
ATOM 2475 N N . LEU A 1 316 ? -23.915 -5.678 18.642 1.00 33.16 316 LEU A N 1
ATOM 2476 C CA . LEU A 1 316 ? -23.545 -5.506 20.047 1.00 33.16 316 LEU A CA 1
ATOM 2477 C C . LEU A 1 316 ? -22.069 -5.236 20.416 1.00 33.16 316 LEU A C 1
ATOM 2479 O O . LEU A 1 316 ? -21.151 -5.761 19.798 1.00 33.16 316 LEU A O 1
ATOM 2483 N N . PRO A 1 317 ? -21.832 -4.394 21.448 1.00 35.47 317 PRO A N 1
ATOM 2484 C CA . PRO A 1 317 ? -20.492 -4.086 21.936 1.00 35.47 317 PRO A CA 1
ATOM 2485 C C . PRO A 1 317 ? -19.794 -5.356 22.425 1.00 35.47 317 PRO A C 1
ATOM 2487 O O . PRO A 1 317 ? -20.381 -6.151 23.163 1.00 35.47 317 PRO A O 1
ATOM 2490 N N . ASN A 1 318 ? -18.527 -5.510 22.049 1.00 36.78 318 ASN A N 1
ATOM 2491 C CA . ASN A 1 318 ? -17.652 -6.578 22.515 1.00 36.78 318 ASN A CA 1
ATOM 2492 C C . ASN A 1 318 ? -17.459 -6.511 24.038 1.00 36.78 318 ASN A C 1
ATOM 2494 O O . ASN A 1 318 ? -16.556 -5.849 24.538 1.00 36.78 318 ASN A O 1
ATOM 2498 N N . CYS A 1 319 ? -18.298 -7.237 24.769 1.00 38.62 319 CYS A N 1
ATOM 2499 C CA . CYS A 1 319 ? -17.924 -7.909 26.007 1.00 38.62 319 CYS A CA 1
ATOM 2500 C C . CYS A 1 319 ? -18.853 -9.109 26.201 1.00 38.62 319 CYS A C 1
ATOM 2502 O O . CYS A 1 319 ? -19.822 -9.045 26.951 1.00 38.62 319 CYS A O 1
ATOM 2504 N N . TRP A 1 320 ? -18.592 -10.205 25.489 1.00 32.47 320 TRP A N 1
ATOM 2505 C CA . TRP A 1 320 ? -19.227 -11.482 25.799 1.00 32.47 320 TRP A CA 1
ATOM 2506 C C . TRP A 1 320 ? -18.159 -12.572 25.817 1.00 32.47 320 TRP A C 1
ATOM 2508 O O . TRP A 1 320 ? -17.537 -12.888 24.806 1.00 32.47 320 TRP A O 1
ATOM 2518 N N . ASN A 1 321 ? -17.933 -13.113 27.015 1.00 40.44 321 ASN A N 1
ATOM 2519 C CA . ASN A 1 321 ? -17.135 -14.309 27.258 1.00 40.44 321 ASN A CA 1
ATOM 2520 C C . ASN A 1 321 ? -17.600 -15.457 26.348 1.00 40.44 321 ASN A C 1
ATOM 2522 O O . ASN A 1 321 ? -18.800 -15.623 26.126 1.00 40.44 321 ASN A O 1
ATOM 2526 N N . GLN A 1 322 ? -16.663 -16.312 25.919 1.00 41.47 322 GLN A N 1
ATOM 2527 C CA . GLN A 1 322 ? -16.905 -17.520 25.106 1.00 41.47 322 GLN A CA 1
ATOM 2528 C C . GLN A 1 322 ? -18.042 -18.427 25.634 1.00 41.47 322 GLN A C 1
ATOM 2530 O O . GLN A 1 322 ? -18.654 -19.159 24.863 1.00 41.47 322 GLN A O 1
ATOM 2535 N N . SER A 1 323 ? -18.385 -18.333 26.923 1.00 42.12 323 SER A N 1
ATOM 2536 C CA . SER A 1 323 ? -19.515 -19.038 27.545 1.00 42.12 323 SER A CA 1
ATOM 2537 C C . SER A 1 323 ? -20.894 -18.599 27.016 1.00 42.12 323 SER A C 1
ATOM 2539 O O . SER A 1 323 ? -21.790 -19.422 26.840 1.00 42.12 323 SER A O 1
ATOM 2541 N N . ALA A 1 324 ? -21.076 -17.317 26.691 1.00 42.66 324 ALA A N 1
ATOM 2542 C CA . ALA A 1 324 ? -22.380 -16.800 26.274 1.00 42.66 324 ALA A CA 1
ATOM 2543 C C . ALA A 1 324 ? -22.717 -17.107 24.810 1.00 42.66 324 ALA A C 1
ATOM 2545 O O . ALA A 1 324 ? -23.884 -17.266 24.462 1.00 42.66 324 ALA A O 1
ATOM 2546 N N . VAL A 1 325 ? -21.695 -17.242 23.960 1.00 45.66 325 VAL A N 1
ATOM 2547 C CA . VAL A 1 325 ? -21.862 -17.672 22.563 1.00 45.66 325 VAL A CA 1
ATOM 2548 C C . VAL A 1 325 ? -22.335 -19.127 22.507 1.00 45.66 325 VAL A C 1
ATOM 2550 O O . VAL A 1 325 ? -23.206 -19.461 21.706 1.00 45.66 325 VAL A O 1
ATOM 2553 N N . LEU A 1 326 ? -21.833 -19.978 23.409 1.00 45.53 326 LEU A N 1
ATOM 2554 C CA . LEU A 1 326 ? -22.296 -21.361 23.550 1.00 45.53 326 LEU A CA 1
ATOM 2555 C C . LEU A 1 326 ? -23.740 -21.427 24.070 1.00 45.53 326 LEU A C 1
ATOM 2557 O O . LEU A 1 326 ? -24.545 -22.168 23.513 1.00 45.53 326 LEU A O 1
ATOM 2561 N N . GLN A 1 327 ? -24.106 -20.585 25.041 1.00 48.69 327 GLN A N 1
ATOM 2562 C CA . GLN A 1 327 ? -25.492 -20.494 25.524 1.00 48.69 327 GLN A CA 1
ATOM 2563 C C . GLN A 1 327 ? -26.469 -19.989 24.451 1.00 48.69 327 GLN A C 1
ATOM 2565 O O . GLN A 1 327 ? -27.591 -20.486 24.354 1.00 48.69 327 GLN A O 1
ATOM 2570 N N . TYR A 1 328 ? -26.053 -19.044 23.602 1.00 48.16 328 TYR A N 1
ATOM 2571 C CA . TYR A 1 328 ? -26.875 -18.570 22.483 1.00 48.16 328 TYR A CA 1
ATOM 2572 C C . TYR A 1 328 ? -27.086 -19.652 21.417 1.00 48.16 328 TYR A C 1
ATOM 2574 O O . TYR A 1 328 ? -28.189 -19.790 20.888 1.00 48.16 328 TYR A O 1
ATOM 2582 N N . MET A 1 329 ? -26.052 -20.446 21.130 1.00 42.88 329 MET A N 1
ATOM 2583 C CA . MET A 1 329 ? -26.138 -21.571 20.195 1.00 42.88 329 MET A CA 1
ATOM 2584 C C . MET A 1 329 ? -27.037 -22.695 20.734 1.00 42.88 329 MET A C 1
ATOM 2586 O O . MET A 1 329 ? -27.827 -23.251 19.972 1.00 42.88 329 MET A O 1
ATOM 2590 N N . GLU A 1 330 ? -27.001 -22.982 22.040 1.00 52.44 330 GLU A N 1
ATOM 2591 C CA . GLU A 1 330 ? -27.916 -23.942 22.680 1.00 52.44 330 GLU A CA 1
ATOM 2592 C C . GLU A 1 330 ? -29.378 -23.468 22.646 1.00 52.44 330 GLU A C 1
ATOM 2594 O O . GLU A 1 330 ? -30.271 -24.255 22.325 1.00 52.44 330 GLU A O 1
ATOM 2599 N N . LEU A 1 331 ? -29.634 -22.177 22.886 1.00 55.28 331 LEU A N 1
ATOM 2600 C CA . LEU A 1 331 ? -30.976 -21.588 22.788 1.00 55.28 331 LEU A CA 1
ATOM 2601 C C . LEU A 1 331 ? -31.529 -21.637 21.358 1.00 55.28 331 LEU A C 1
ATOM 2603 O O . LEU A 1 331 ? -32.705 -21.950 21.157 1.00 55.28 331 LEU A O 1
ATOM 2607 N N . PHE A 1 332 ? -30.683 -21.388 20.355 1.00 51.53 332 PHE A N 1
ATOM 2608 C CA . PHE A 1 332 ? -31.073 -21.478 18.946 1.00 51.53 332 PHE A CA 1
ATOM 2609 C C . PHE A 1 332 ? -31.375 -22.927 18.529 1.00 51.53 332 PHE A C 1
ATOM 2611 O O . PHE A 1 332 ? -32.307 -23.184 17.761 1.00 51.53 332 PHE A O 1
ATOM 2618 N N . HIS A 1 333 ? -30.636 -23.894 19.081 1.00 51.12 333 HIS A N 1
ATOM 2619 C CA . HIS A 1 333 ? -30.894 -25.315 18.858 1.00 51.12 333 HIS A CA 1
ATOM 2620 C C . HIS A 1 333 ? -32.198 -25.784 19.519 1.00 51.12 333 HIS A C 1
ATOM 2622 O O . HIS A 1 333 ? -32.980 -26.490 18.881 1.00 51.12 333 HIS A O 1
ATOM 2628 N N . LEU A 1 334 ? -32.475 -25.348 20.752 1.00 52.81 334 LEU A N 1
ATOM 2629 C CA . LEU A 1 334 ? -33.725 -25.633 21.466 1.00 52.81 334 LEU A CA 1
ATOM 2630 C C . LEU A 1 334 ? -34.946 -25.022 20.766 1.00 52.81 334 LEU A C 1
ATOM 2632 O O . LEU A 1 334 ? -35.982 -25.680 20.660 1.00 52.81 334 LEU A O 1
ATOM 2636 N N . HIS A 1 335 ? -34.819 -23.806 20.228 1.00 53.75 335 HIS A N 1
ATOM 2637 C CA . HIS A 1 335 ? -35.888 -23.170 19.459 1.00 53.75 335 HIS A CA 1
ATOM 2638 C C . HIS A 1 335 ? -36.196 -23.929 18.159 1.00 53.75 335 HIS A C 1
ATOM 2640 O O . HIS A 1 335 ? -37.361 -24.181 17.854 1.00 53.75 335 HIS A O 1
ATOM 2646 N N . ASN A 1 336 ? -35.170 -24.382 17.431 1.00 49.44 336 ASN A N 1
ATOM 2647 C CA . ASN A 1 336 ? -35.366 -25.183 16.218 1.00 49.44 336 ASN A CA 1
ATOM 2648 C C . ASN A 1 336 ? -35.984 -26.561 16.502 1.00 49.44 336 ASN A C 1
ATOM 2650 O O . ASN A 1 336 ? -36.835 -27.016 15.738 1.00 49.44 336 ASN A O 1
ATOM 2654 N N . ILE A 1 337 ? -35.615 -27.209 17.614 1.00 54.31 337 ILE A N 1
ATOM 2655 C CA . ILE A 1 337 ? -36.241 -28.469 18.048 1.00 54.31 337 ILE A CA 1
ATOM 2656 C C . ILE A 1 337 ? -37.721 -28.240 18.409 1.00 54.31 337 ILE A C 1
ATOM 2658 O O . ILE A 1 337 ? -38.581 -29.033 18.026 1.00 54.31 337 ILE A O 1
ATOM 2662 N N . TYR A 1 338 ? -38.041 -27.133 19.089 1.00 53.44 338 TYR A N 1
ATOM 2663 C CA . TYR A 1 338 ? -39.414 -26.765 19.447 1.00 53.44 338 TYR A CA 1
ATOM 2664 C C . TYR A 1 338 ? -40.299 -26.542 18.212 1.00 53.44 338 TYR A C 1
ATOM 2666 O O . TYR A 1 338 ? -41.348 -27.181 18.097 1.00 53.44 338 TYR A O 1
ATOM 2674 N N . VAL A 1 339 ? -39.846 -25.723 17.255 1.00 56.44 339 VAL A N 1
ATOM 2675 C CA . VAL A 1 339 ? -40.573 -25.429 16.005 1.00 56.44 339 VAL A CA 1
ATOM 2676 C C . VAL A 1 339 ? -40.834 -26.698 15.180 1.00 56.44 339 VAL A C 1
ATOM 2678 O O . VAL A 1 339 ? -41.885 -26.818 14.554 1.00 56.44 339 VAL A O 1
ATOM 2681 N N . GLN A 1 340 ? -39.929 -27.681 15.217 1.00 50.00 340 GLN A N 1
ATOM 2682 C CA . GLN A 1 340 ? -40.099 -28.955 14.507 1.00 50.00 340 GLN A CA 1
ATOM 2683 C C . GLN A 1 340 ? -41.030 -29.953 15.221 1.00 50.00 340 GLN A C 1
ATOM 2685 O O . GLN A 1 340 ? -41.593 -30.830 14.569 1.00 50.00 340 GLN A O 1
ATOM 2690 N N . SER A 1 341 ? -41.219 -29.831 16.539 1.00 50.16 341 SER A N 1
ATOM 2691 C CA . SER A 1 341 ? -41.987 -30.796 17.346 1.00 50.16 341 SER A CA 1
ATOM 2692 C C . SER A 1 341 ? -43.516 -30.629 17.298 1.00 50.16 341 SER A C 1
ATOM 2694 O O . SER A 1 341 ? -44.235 -31.509 17.768 1.00 50.16 341 SER A O 1
ATOM 2696 N N . GLY A 1 342 ? -44.034 -29.531 16.731 1.00 43.66 342 GLY A N 1
ATOM 2697 C CA . GLY A 1 342 ? -45.457 -29.356 16.395 1.00 43.66 342 GLY A CA 1
ATOM 2698 C C . GLY A 1 342 ? -46.465 -29.434 17.553 1.00 43.66 342 GLY A C 1
ATOM 2699 O O . GLY A 1 342 ? -47.662 -29.570 17.300 1.00 43.66 342 GLY A O 1
ATOM 2700 N N . THR A 1 343 ? -46.028 -29.356 18.813 1.00 51.44 343 THR A N 1
ATOM 2701 C CA . THR A 1 343 ? -46.928 -29.411 19.976 1.00 51.44 343 THR A CA 1
ATOM 2702 C C . THR A 1 343 ? -47.270 -28.000 20.475 1.00 51.44 343 THR A C 1
ATOM 2704 O O . THR A 1 343 ? -46.364 -27.200 20.711 1.00 51.44 343 THR A O 1
ATOM 2707 N N . PRO A 1 344 ? -48.561 -27.654 20.646 1.00 42.78 344 PRO A N 1
ATOM 2708 C CA . PRO A 1 344 ? -48.967 -26.327 21.084 1.00 42.78 344 PRO A CA 1
ATOM 2709 C C . PRO A 1 344 ? -48.855 -26.251 22.608 1.00 42.78 344 PRO A C 1
ATOM 2711 O O . PRO A 1 344 ? -49.791 -26.576 23.334 1.00 42.78 344 PRO A O 1
ATOM 2714 N N . ILE A 1 345 ? -47.693 -25.844 23.105 1.00 52.25 345 ILE A N 1
ATOM 2715 C CA . ILE A 1 345 ? -47.568 -25.361 24.482 1.00 52.25 345 ILE A CA 1
ATOM 2716 C C . ILE A 1 345 ? -47.724 -23.844 24.424 1.00 52.25 345 ILE A C 1
ATOM 2718 O O . ILE A 1 345 ? -47.036 -23.196 23.636 1.00 52.25 345 ILE A O 1
ATOM 2722 N N . GLU A 1 346 ? -48.653 -23.297 25.215 1.00 50.00 346 GLU A N 1
ATOM 2723 C CA . GLU A 1 346 ? -48.976 -21.869 25.243 1.00 50.00 346 GLU A CA 1
ATOM 2724 C C . GLU A 1 346 ? -47.707 -21.011 25.363 1.00 50.00 346 GLU A C 1
ATOM 2726 O O . GLU A 1 346 ? -46.865 -21.220 26.235 1.00 50.00 346 GLU A O 1
ATOM 2731 N N . GLU A 1 347 ? -47.604 -20.000 24.501 1.00 49.25 347 GLU A N 1
ATOM 2732 C CA . GLU A 1 347 ? -46.482 -19.057 24.352 1.00 49.25 347 GLU A CA 1
ATOM 2733 C C . GLU A 1 347 ? -46.025 -18.432 25.691 1.00 49.25 347 GLU A C 1
ATOM 2735 O O . GLU A 1 347 ? -44.859 -18.086 25.887 1.00 49.25 347 GLU A O 1
ATOM 2740 N N . LYS A 1 348 ? -46.934 -18.377 26.673 1.00 48.16 348 LYS A N 1
ATOM 2741 C CA . LYS A 1 348 ? -46.684 -17.905 28.040 1.00 48.16 348 LYS A CA 1
ATOM 2742 C C . LYS A 1 348 ? -45.788 -18.837 28.863 1.00 48.16 348 LYS A C 1
ATOM 2744 O O . LYS A 1 348 ? -45.044 -18.350 29.709 1.00 48.16 348 LYS A O 1
ATOM 2749 N N . THR A 1 349 ? -45.821 -20.148 28.629 1.00 51.56 349 THR A N 1
ATOM 2750 C CA . THR A 1 349 ? -44.988 -21.122 29.353 1.00 51.56 349 THR A CA 1
ATOM 2751 C C . THR A 1 349 ? -43.538 -21.080 28.869 1.00 51.56 349 THR A C 1
ATOM 2753 O O . THR A 1 349 ? -42.622 -21.167 29.681 1.00 51.56 349 THR A O 1
ATOM 2756 N N . PHE A 1 350 ? -43.315 -20.854 27.569 1.00 52.81 350 PHE A N 1
ATOM 2757 C CA . PHE A 1 350 ? -41.969 -20.703 27.005 1.00 52.81 350 PHE A CA 1
ATOM 2758 C C . PHE A 1 350 ? -41.289 -19.419 27.502 1.00 52.81 350 PHE A C 1
ATOM 2760 O O . PHE A 1 350 ? -40.141 -19.451 27.945 1.00 52.81 350 PHE A O 1
ATOM 2767 N N . LEU A 1 351 ? -42.030 -18.304 27.539 1.00 49.50 351 LEU A N 1
ATOM 2768 C CA . LEU A 1 351 ? -41.528 -17.045 28.095 1.00 49.50 351 LEU A CA 1
ATOM 2769 C C . LEU A 1 351 ? -41.234 -17.151 29.604 1.00 49.50 351 LEU A C 1
ATOM 2771 O O . LEU A 1 351 ? -40.238 -16.607 30.073 1.00 49.50 351 LEU A O 1
ATOM 2775 N N . ALA A 1 352 ? -42.056 -17.889 30.360 1.00 46.19 352 ALA A N 1
ATOM 2776 C CA . ALA A 1 352 ? -41.830 -18.124 31.787 1.00 46.19 352 ALA A CA 1
ATOM 2777 C C . ALA A 1 352 ? -40.575 -18.973 32.059 1.00 46.19 352 ALA A C 1
ATOM 2779 O O . ALA A 1 352 ? -39.848 -18.692 33.011 1.00 46.19 352 ALA A O 1
ATOM 2780 N N . CYS A 1 353 ? -40.278 -19.965 31.211 1.00 47.47 353 CYS A N 1
ATOM 2781 C CA . CYS A 1 353 ? -39.042 -20.745 31.305 1.00 47.47 353 CYS A CA 1
ATOM 2782 C C . CYS A 1 353 ? -37.796 -19.903 31.011 1.00 47.47 353 CYS A C 1
ATOM 2784 O O . CYS A 1 353 ? -36.799 -20.061 31.704 1.00 47.47 353 CYS A O 1
ATOM 2786 N N . ILE A 1 354 ? -37.857 -18.980 30.044 1.00 52.03 354 ILE A N 1
ATOM 2787 C CA . ILE A 1 354 ? -36.746 -18.057 29.765 1.00 52.03 354 ILE A CA 1
ATOM 2788 C C . ILE A 1 354 ? -36.529 -17.115 30.956 1.00 52.03 354 ILE A C 1
ATOM 2790 O O . ILE A 1 354 ? -35.403 -16.955 31.414 1.00 52.03 354 ILE A O 1
ATOM 2794 N N . ILE A 1 355 ? -37.595 -16.541 31.520 1.00 49.88 355 ILE A N 1
ATOM 2795 C CA . ILE A 1 355 ? -37.487 -15.595 32.644 1.00 49.88 355 ILE A CA 1
ATOM 2796 C C . ILE A 1 355 ? -36.942 -16.273 33.916 1.00 49.88 355 ILE A C 1
ATOM 2798 O O . ILE A 1 355 ? -36.105 -15.689 34.601 1.00 49.88 355 ILE A O 1
ATOM 2802 N N . LEU A 1 356 ? -37.352 -17.513 34.210 1.00 44.81 356 LEU A N 1
ATOM 2803 C CA . LEU A 1 356 ? -36.840 -18.280 35.356 1.00 44.81 356 LEU A CA 1
ATOM 2804 C C . LEU A 1 356 ? -35.388 -18.753 35.190 1.00 44.81 356 LEU A C 1
ATOM 2806 O O . LEU A 1 356 ? -34.758 -19.080 36.186 1.00 44.81 356 LEU A O 1
ATOM 2810 N N . TYR A 1 357 ? -34.856 -18.797 33.965 1.00 41.84 357 TYR A N 1
ATOM 2811 C CA . TYR A 1 357 ? -33.470 -19.206 33.704 1.00 41.84 357 TYR A CA 1
ATOM 2812 C C . TYR A 1 357 ? -32.471 -18.035 33.782 1.00 41.84 357 TYR A C 1
ATOM 2814 O O . TYR A 1 357 ? -31.268 -18.257 33.890 1.00 41.84 357 TYR A O 1
ATOM 2822 N N . PHE A 1 358 ? -32.967 -16.792 33.733 1.00 43.28 358 PHE A N 1
ATOM 2823 C CA . PHE A 1 358 ? -32.178 -15.555 33.826 1.00 43.28 358 PHE A CA 1
ATOM 2824 C C . PHE A 1 358 ? -32.396 -14.771 35.139 1.00 43.28 358 PHE A C 1
ATOM 2826 O O . PHE A 1 358 ? -31.879 -13.661 35.270 1.00 43.28 358 PHE A O 1
ATOM 2833 N N . SER A 1 359 ? -33.150 -15.333 36.093 1.00 40.97 359 SER A N 1
ATOM 2834 C CA . SER A 1 359 ? -33.283 -14.843 37.479 1.00 40.97 359 SER A CA 1
ATOM 2835 C C . SER A 1 359 ? -32.381 -15.653 38.400 1.00 40.97 359 SER A C 1
ATOM 2837 O O . SER A 1 359 ? -31.773 -15.048 39.310 1.00 40.97 359 SER A O 1
#

Secondary structure (DSSP, 8-state):
---GGGSPPHHHHHHHHHHHHTGGGS-SS--TT-PPPHHHHHHHHHHHHHHHHIIIIIIHHH-TTSPP--HHHHHHHHHHH-GGGGGG-HHHH--S----S-HHHHS-HHHHHHHHHHHHHHHH-TTSSS---TTPPEEEEEEEEE-TTSSEEE-B-SGGGTT--B-EEEE--TTGGGSSS--S-----------------PPPHHHHHHHHHHHHHHHTTTTT--GGGEEEEEEEEEE-SSSTT-EEEEEEEEES--S-GGG--EEHHIIIIITSSS-SEEEETTEEEE-GGGTTGGGGGGHHHHHHHHHS-----S---HHHHHHHHHHHHHHHHHHHH-----HHHHHHHHHHH--

Organism: Citrus clementina (NCBI:txid85681)

Foldseek 3Di:
DDDPVFDDDLLRLLLQLCVPQQVVLFDPDDDVPDQDDPVSLLSNLVSLLLSLLQRQAVQCLVPVVDDHQALVRSVVSNCVSPVSCVSQFQVVPDDDDDPCPDPVVRTGSNSVSSNQSSLQRVQQPSPDPGGPLPPFAAFKAFEWEAEQVNFFTFWDQDVVNSGATATLMDTDDPVVVVPPPDDDDDDDDDPDPDDDPPDDDRPDPVNSVVVVLVSCCVVCPVVPQDSVQKDFQDWDKFPDSPGHSHIYTYTYIYGNDDPDPVRGPGTLCCCQVPQCDDGQWGADPNDIHGDSVSRHVNCNRCSVVSVCVVPDDPDDGPDDDPVVVVVVVVVVVVVVVVVVVPDDDDPVVVVVVVVVVVD

Sequence (359 aa):
MMSASDLCATEDTVLLLLDYLVDPLLPARPSSRDIPSESLQQSVAKQVHAVVLLHNYYHIKQHRQLKFEGFESFSKLAVVLKPTLLAHMKLLQRSNDSELDDPDKQLSVTEKKIMDACDISNSLDASKDIPSTEGWPISKVAVLLIDSRKENCFLKHSSMTEGVFSLIEKDLDVSSCISEVMSEGKQKRKKIKVTRNFFEDAVDEDTLQQVAFSAVKEAADGKGINQNELIIIRSDVAYSLSKEKTMARFYIMQCKESKSDDVFEIPIRDAIDSSLQGPLVTKSSGKWTVTQVVDYFHLLPYAGIMSDWLSSPTTLPNCWNQSAVLQYMELFHLHNIYVQSGTPIEEKTFLACIILYFS

InterPro domains:
  IPR057235 Domain of unknown function DUF7913 [PF25500] (7-125)
  IPR057237 Domain of unknown function DUF7915 [PF25502] (161-311)

Radius of gyration: 25.92 Å; chains: 1; bounding box: 82×53×68 Å